Protein AF-A0A821U0G7-F1 (afdb_monomer)

Secondary structure (DSSP, 8-state):
------HHHHHHHHTT----S-----HHHHHHHHHHHH-HHHHHHHHHHHHHHHHHHHHHHHHHHHHHHHHHHHHHHHHHHHHHH--TT---S-THHHHHHHHHHHHHHHHHHHHHHHHHHHHTTPPPPPHHHHHHHHHHHHHHHHHHHHS-HHHHHHHHHHHHHHHHHHHHHHHHHHHHH-SSPPPHHHHHH-----S------

Solvent-accessible surface area (backbone atoms only — not comparable to full-atom values): 11938 Å² total; per-residue (Å²): 133,86,75,85,74,54,71,66,58,54,52,35,48,74,71,74,43,76,88,82,72,81,88,73,71,49,73,66,54,54,48,49,53,55,54,50,73,65,43,66,66,42,50,48,63,54,46,49,61,53,31,40,43,50,32,11,49,12,46,43,52,51,52,50,56,53,50,50,54,53,51,50,53,53,50,52,53,50,51,54,49,53,73,76,67,68,63,94,81,79,81,70,96,68,54,76,74,53,51,59,57,51,50,52,52,51,50,57,52,23,43,24,54,29,50,51,54,37,52,54,40,39,73,74,73,43,78,72,68,54,68,69,55,38,52,50,48,17,53,53,45,44,51,54,49,55,52,58,72,69,50,60,71,80,63,48,56,57,52,51,58,50,46,40,52,51,53,53,50,50,53,52,48,53,53,52,48,52,73,69,66,53,90,71,81,80,51,71,64,51,44,63,66,32,71,32,77,67,73,82,69,93,70,92,128

Radius of gyration: 22.88 Å; Cα contacts (8 Å, |Δi|>4): 110; chains: 1; bounding box: 50×35×70 Å

pLDDT: mean 76.42, std 12.0, range [34.78, 94.88]

Mean predicted aligned error: 11.79 Å

Foldseek 3Di:
DDDPDDPVCVVCVVVVHHPPDDPPDDPVNVVLLVVLVVQPQLCCLVLVVVCCLAWNLQSSVVVVVVVVVVVVVVVVVVVVCCVPPDDPDPPDPPCVVVVVVVVVVLLSVLLSVLSVVQVVCVVVVHDGDDPVVSVVSSVVSSVVVVVVVVDDPVVVVVVSVVSSCVSVVVVVVVVVCCVVVPPDDDDPCCNNPPTHHNPPDPDDD

Structure (mmCIF, N/CA/C/O backbone):
data_AF-A0A821U0G7-F1
#
_entry.id   AF-A0A821U0G7-F1
#
loop_
_atom_site.group_PDB
_atom_site.id
_atom_site.type_symbol
_atom_site.label_atom_id
_atom_site.label_alt_id
_atom_site.label_comp_id
_atom_site.label_asym_id
_atom_site.label_entity_id
_atom_site.label_seq_id
_atom_site.pdbx_PDB_ins_code
_atom_site.Cartn_x
_atom_site.Cartn_y
_atom_site.Cartn_z
_atom_site.occupancy
_atom_site.B_iso_or_equiv
_atom_site.auth_seq_id
_atom_site.auth_comp_id
_atom_site.auth_asym_id
_atom_site.auth_atom_id
_atom_site.pdbx_PDB_model_num
ATOM 1 N N . MET A 1 1 ? -18.214 -15.517 43.982 1.00 34.78 1 MET A N 1
ATOM 2 C CA . MET A 1 1 ? -16.953 -15.280 43.251 1.00 34.78 1 MET A CA 1
ATOM 3 C C . MET A 1 1 ? -16.813 -13.778 43.103 1.00 34.78 1 MET A C 1
ATOM 5 O O . MET A 1 1 ? -17.689 -13.176 42.499 1.00 34.78 1 MET A O 1
ATOM 9 N N . VAL A 1 2 ? -15.819 -13.168 43.749 1.00 44.81 2 VAL A N 1
ATOM 10 C CA . VAL A 1 2 ? -15.569 -11.723 43.648 1.00 44.81 2 VAL A CA 1
ATOM 11 C C . VAL A 1 2 ? -15.014 -11.462 42.249 1.00 44.81 2 VAL A C 1
ATOM 13 O O . VAL A 1 2 ? -13.902 -11.880 41.946 1.00 44.81 2 VAL A O 1
ATOM 16 N N . GLN A 1 3 ? -15.823 -10.868 41.375 1.00 49.09 3 GLN A N 1
ATOM 17 C CA . GLN A 1 3 ? -15.347 -10.327 40.104 1.00 49.09 3 GLN A CA 1
ATOM 18 C C . GLN A 1 3 ? -14.492 -9.105 40.453 1.00 49.09 3 GLN A C 1
ATOM 20 O O . GLN A 1 3 ? -14.976 -8.194 41.121 1.00 49.09 3 GLN A O 1
ATOM 25 N N . ILE A 1 4 ? -13.211 -9.123 40.088 1.00 55.94 4 ILE A N 1
ATOM 26 C CA . ILE A 1 4 ? -12.332 -7.961 40.234 1.00 55.94 4 ILE A CA 1
ATOM 27 C C . ILE A 1 4 ? -12.846 -6.931 39.225 1.00 55.94 4 ILE A C 1
ATOM 29 O O . ILE A 1 4 ? -12.650 -7.092 38.026 1.00 55.94 4 ILE A O 1
ATOM 33 N N . GLU A 1 5 ? -13.606 -5.950 39.704 1.00 62.91 5 GLU A N 1
ATOM 34 C CA . GLU A 1 5 ? -14.205 -4.910 38.869 1.00 62.91 5 GLU A CA 1
ATOM 35 C C . GLU A 1 5 ? -13.104 -3.947 38.404 1.00 62.91 5 GLU A C 1
ATOM 37 O O . GLU A 1 5 ? -12.344 -3.427 39.227 1.00 62.91 5 GLU A O 1
ATOM 42 N N . ASP A 1 6 ? -12.985 -3.759 37.086 1.00 75.62 6 ASP A N 1
ATOM 43 C CA . ASP A 1 6 ? -11.965 -2.900 36.481 1.00 75.62 6 ASP A CA 1
ATOM 44 C C . ASP A 1 6 ? -12.035 -1.477 37.076 1.00 75.62 6 ASP A C 1
ATOM 46 O O . ASP A 1 6 ? -13.131 -0.922 37.232 1.00 75.62 6 ASP A O 1
ATOM 50 N N . PRO A 1 7 ? -10.888 -0.854 37.409 1.00 78.88 7 PRO A N 1
ATOM 51 C CA . PRO A 1 7 ? -10.847 0.441 38.095 1.00 78.88 7 PRO A CA 1
ATOM 52 C C . PRO A 1 7 ? -11.579 1.547 37.320 1.00 78.88 7 PRO A C 1
ATOM 54 O O . PRO A 1 7 ? -12.213 2.406 37.932 1.00 78.88 7 PRO A O 1
ATOM 57 N N . ASP A 1 8 ? -11.567 1.475 35.989 1.00 72.31 8 ASP A N 1
ATOM 58 C CA . ASP A 1 8 ? -12.267 2.407 35.101 1.00 72.31 8 ASP A CA 1
ATOM 59 C C . ASP A 1 8 ? -13.792 2.248 35.182 1.00 72.31 8 ASP A C 1
ATOM 61 O O . ASP A 1 8 ? -14.528 3.233 35.143 1.00 72.31 8 ASP A O 1
ATOM 65 N N . VAL A 1 9 ? -14.282 1.016 35.347 1.00 75.94 9 VAL A N 1
ATOM 66 C CA . VAL A 1 9 ? -15.717 0.722 35.483 1.00 75.94 9 VAL A CA 1
ATOM 67 C C . VAL A 1 9 ? -16.230 1.259 36.809 1.00 75.94 9 VAL A C 1
ATOM 69 O O . VAL A 1 9 ? -17.300 1.867 36.854 1.00 75.94 9 VAL A O 1
ATOM 72 N N . ARG A 1 10 ? -15.432 1.1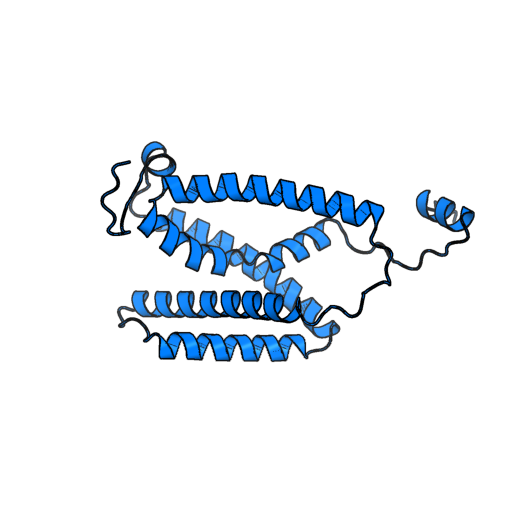16 37.875 1.00 76.94 10 ARG A N 1
ATOM 73 C CA . ARG A 1 10 ? -15.744 1.697 39.184 1.00 76.94 10 ARG A CA 1
ATOM 74 C C . ARG A 1 10 ? -15.798 3.224 39.120 1.00 76.94 10 ARG A C 1
ATOM 76 O O . ARG A 1 10 ? -16.761 3.809 39.609 1.00 76.94 10 ARG A O 1
ATOM 83 N N . LEU A 1 11 ? -14.826 3.852 38.457 1.00 79.88 11 LEU A N 1
ATOM 84 C CA . LEU A 1 11 ? -14.764 5.305 38.279 1.00 79.88 11 LEU A CA 1
ATOM 85 C C . LEU A 1 11 ? -15.946 5.843 37.452 1.00 79.88 11 LEU A C 1
ATOM 87 O O . LEU A 1 11 ? -16.544 6.856 37.809 1.00 79.88 11 LEU A O 1
ATOM 91 N N . LEU A 1 12 ? -16.337 5.154 36.376 1.00 75.31 12 LEU A N 1
ATOM 92 C CA . LEU A 1 12 ? -17.511 5.517 35.570 1.00 75.31 12 LEU A CA 1
ATOM 93 C C . LEU A 1 12 ? -18.804 5.442 36.389 1.00 75.31 12 LEU A C 1
ATOM 95 O O . LEU A 1 12 ? -19.629 6.357 36.325 1.00 75.31 12 LEU A O 1
ATOM 99 N N . ARG A 1 13 ? -18.937 4.399 37.216 1.00 77.56 13 ARG A N 1
ATOM 100 C CA . ARG A 1 13 ? -20.075 4.210 38.122 1.00 77.56 13 ARG A CA 1
ATOM 101 C C . ARG A 1 13 ? -20.146 5.303 39.189 1.00 77.56 13 ARG A C 1
ATOM 103 O O . ARG A 1 13 ? -21.236 5.794 39.469 1.00 77.56 13 ARG A O 1
ATOM 110 N N . GLU A 1 14 ? -18.999 5.711 39.738 1.00 81.25 14 GLU A N 1
ATOM 111 C CA . GLU A 1 14 ? -18.879 6.842 40.673 1.00 81.25 14 GLU A CA 1
ATOM 112 C C . GLU A 1 14 ? -19.289 8.176 40.022 1.00 81.25 14 GLU A C 1
ATOM 114 O O . GLU A 1 14 ? -19.894 9.022 40.677 1.00 81.25 14 GLU A O 1
ATOM 119 N N . MET A 1 15 ? -19.047 8.342 38.718 1.00 80.62 15 MET A N 1
ATOM 120 C CA . MET A 1 15 ? -19.495 9.504 37.938 1.00 80.62 15 MET A CA 1
ATOM 121 C C . MET A 1 15 ? -20.958 9.406 37.458 1.00 80.62 15 MET A C 1
ATOM 123 O O . MET A 1 15 ? -21.420 10.282 36.727 1.00 80.62 15 MET A O 1
ATOM 127 N N . GLY A 1 16 ? -21.699 8.363 37.852 1.00 81.94 16 GLY A N 1
ATOM 128 C CA . GLY A 1 16 ? -23.097 8.153 37.461 1.00 81.94 16 GLY A CA 1
ATOM 129 C C . GLY A 1 16 ? -23.292 7.670 36.019 1.00 81.94 16 GLY A C 1
ATOM 130 O O . GLY A 1 16 ? -24.427 7.607 35.549 1.00 81.94 16 GLY A O 1
ATOM 131 N N . TYR A 1 17 ? -22.213 7.306 35.322 1.00 72.50 17 TYR A N 1
ATOM 132 C CA . TYR A 1 17 ? -22.260 6.782 33.960 1.00 72.50 17 TYR A CA 1
ATOM 133 C C . TYR A 1 17 ? -22.266 5.252 33.969 1.00 72.50 17 TYR A C 1
ATOM 135 O O . TYR A 1 17 ? -21.436 4.597 34.599 1.00 72.50 17 TYR A O 1
ATOM 143 N N . THR A 1 18 ? -23.207 4.663 33.235 1.00 64.88 18 THR A N 1
ATOM 144 C CA . THR A 1 18 ? -23.209 3.226 32.944 1.00 64.88 18 THR A CA 1
ATOM 145 C C . THR A 1 18 ? -22.325 2.982 31.723 1.00 64.88 18 THR A C 1
ATOM 147 O O . THR A 1 18 ? -22.387 3.724 30.747 1.00 64.88 18 THR A O 1
ATOM 150 N N . GLN A 1 19 ? -21.454 1.974 31.771 1.00 62.75 19 GLN A N 1
ATOM 151 C CA . GLN A 1 19 ? -20.593 1.642 30.637 1.00 62.75 19 GLN A CA 1
ATOM 152 C C . GLN A 1 19 ? -21.439 1.052 29.496 1.00 62.75 19 GLN A C 1
ATOM 154 O O . GLN A 1 19 ? -21.785 -0.125 29.523 1.00 62.75 19 GLN A O 1
ATOM 159 N N . GLU A 1 20 ? -21.777 1.867 28.495 1.00 54.34 20 GLU A N 1
ATOM 160 C CA . GLU A 1 20 ? -22.581 1.436 27.337 1.00 54.34 20 GLU A CA 1
ATOM 161 C C . GLU A 1 20 ? -21.736 0.842 26.196 1.00 54.34 20 GLU A C 1
ATOM 163 O O . GLU A 1 20 ? -22.253 0.110 25.353 1.00 54.34 20 GLU A O 1
ATOM 168 N N . LEU A 1 21 ? -20.424 1.115 26.170 1.00 54.38 21 LEU A N 1
ATOM 169 C CA . LEU A 1 21 ? -19.523 0.643 25.118 1.00 54.38 21 LEU A CA 1
ATOM 170 C C . LEU A 1 21 ? -18.657 -0.522 25.617 1.00 54.38 21 LEU A C 1
ATOM 172 O O . LEU A 1 21 ? -17.738 -0.345 26.422 1.00 54.38 21 LEU A O 1
ATOM 176 N N . TYR A 1 22 ? -18.926 -1.723 25.101 1.00 50.09 22 TYR A N 1
ATOM 177 C CA . TYR A 1 22 ? -18.023 -2.863 25.250 1.00 50.09 22 TYR A CA 1
ATOM 178 C C . TYR A 1 22 ? -16.693 -2.519 24.570 1.00 50.09 22 TYR A C 1
ATOM 180 O O . TYR A 1 22 ? -16.632 -2.355 23.349 1.00 50.09 22 TYR A O 1
ATOM 188 N N . ARG A 1 23 ? -15.603 -2.430 25.338 1.00 60.06 23 ARG A N 1
ATOM 189 C CA . ARG A 1 23 ? -14.246 -2.288 24.789 1.00 60.06 23 ARG A CA 1
ATOM 190 C C . ARG A 1 23 ? -13.782 -3.654 24.267 1.00 60.06 23 ARG A C 1
ATOM 192 O O . ARG A 1 23 ? -12.916 -4.292 24.844 1.00 60.06 23 ARG A O 1
ATOM 199 N N . GLY A 1 24 ? -14.446 -4.144 23.220 1.00 58.06 24 GLY A N 1
ATOM 200 C CA . GLY A 1 24 ? -14.249 -5.490 22.668 1.00 58.06 24 GLY A CA 1
ATOM 201 C C . GLY A 1 24 ? -13.171 -5.585 21.587 1.00 58.06 24 GLY A C 1
ATOM 202 O O . GLY A 1 24 ? -12.803 -6.684 21.182 1.00 58.06 24 GLY A O 1
ATOM 203 N N . PHE A 1 25 ? -12.648 -4.455 21.108 1.00 60.81 25 PHE A N 1
ATOM 204 C CA . PHE A 1 25 ? -11.575 -4.471 20.121 1.00 60.81 25 PHE A CA 1
ATOM 205 C C . PHE A 1 25 ? -10.241 -4.775 20.800 1.00 60.81 25 PHE A C 1
ATOM 207 O O . PHE A 1 25 ? -9.654 -3.929 21.474 1.00 60.81 25 PHE A O 1
ATOM 214 N N . SER A 1 26 ? -9.749 -5.997 20.593 1.00 75.06 26 SER A N 1
ATOM 215 C CA . SER A 1 26 ? -8.347 -6.327 20.850 1.00 75.06 26 SER A CA 1
ATOM 216 C C . SER A 1 26 ? -7.441 -5.359 20.067 1.00 75.06 26 SER A C 1
ATOM 218 O O . SER A 1 26 ? -7.769 -5.041 18.920 1.00 75.06 26 SER A O 1
ATOM 220 N N . PRO A 1 27 ? -6.284 -4.926 20.606 1.00 73.31 27 PRO A N 1
ATOM 221 C CA . PRO A 1 27 ? -5.322 -4.098 19.871 1.00 73.31 27 PRO A CA 1
ATOM 222 C C . PRO A 1 27 ? -4.947 -4.678 18.500 1.00 73.31 27 PRO A C 1
ATOM 224 O O . PRO A 1 27 ? -4.776 -3.940 17.532 1.00 73.31 27 PRO A O 1
ATOM 227 N N . PHE A 1 28 ? -4.894 -6.010 18.398 1.00 74.88 28 PHE A N 1
ATOM 228 C CA . PHE A 1 28 ? -4.656 -6.709 17.137 1.00 74.88 28 PHE A CA 1
ATOM 229 C C . PHE A 1 28 ? -5.812 -6.544 16.140 1.00 74.88 28 PHE A C 1
ATOM 231 O O . PHE A 1 28 ? -5.576 -6.395 14.947 1.00 74.88 28 PHE A O 1
ATOM 238 N N . MET A 1 29 ? -7.060 -6.523 16.616 1.00 72.69 29 MET A N 1
ATOM 239 C CA . MET A 1 29 ? -8.241 -6.327 15.770 1.00 72.69 29 MET A CA 1
ATOM 240 C C . MET A 1 29 ? -8.300 -4.895 15.225 1.00 72.69 29 MET A C 1
ATOM 242 O O . MET A 1 29 ? -8.587 -4.706 14.046 1.00 72.69 29 MET A O 1
ATOM 246 N N . SER A 1 30 ? -7.942 -3.900 16.042 1.00 77.56 30 SER A N 1
ATOM 247 C CA . SER A 1 30 ? -7.798 -2.511 15.586 1.00 77.56 30 SER A CA 1
ATOM 248 C C . SER A 1 30 ? -6.662 -2.355 14.570 1.00 77.56 30 SER A C 1
ATOM 250 O O . SER A 1 30 ? -6.835 -1.682 13.558 1.00 77.56 30 SER A O 1
ATOM 252 N N . PHE A 1 31 ? -5.520 -3.018 14.790 1.00 81.25 31 PHE A N 1
ATOM 253 C CA . PHE A 1 31 ? -4.425 -3.051 13.817 1.00 81.25 31 PHE A CA 1
ATOM 254 C C . PHE A 1 31 ? -4.856 -3.697 12.493 1.00 81.25 31 PHE A C 1
ATOM 256 O O . PHE A 1 31 ? -4.637 -3.113 11.436 1.00 81.25 31 PHE A O 1
ATOM 263 N N . ALA A 1 32 ? -5.503 -4.864 12.539 1.00 75.06 32 ALA A N 1
ATOM 264 C CA . ALA A 1 32 ? -5.965 -5.579 11.351 1.00 75.06 32 ALA A CA 1
ATOM 265 C C . ALA A 1 32 ? -7.004 -4.771 10.554 1.00 75.06 32 ALA A C 1
ATOM 267 O O . ALA A 1 32 ? -6.967 -4.757 9.321 1.00 75.06 32 ALA A O 1
ATOM 268 N N . PHE A 1 33 ? -7.891 -4.053 11.249 1.00 75.06 33 PHE A N 1
ATOM 269 C CA . PHE A 1 33 ? -8.849 -3.144 10.624 1.00 75.06 33 PHE A CA 1
ATOM 270 C C . PHE A 1 33 ? -8.143 -1.998 9.886 1.00 75.06 33 PHE A C 1
ATOM 272 O O . PHE A 1 33 ? -8.380 -1.798 8.695 1.00 75.06 33 PHE A O 1
ATOM 279 N N . CYS A 1 34 ? -7.210 -1.305 10.546 1.00 81.25 34 CYS A N 1
ATOM 280 C CA . CYS A 1 34 ? -6.426 -0.243 9.912 1.00 81.25 34 CYS A CA 1
ATOM 281 C C . CYS A 1 34 ? -5.573 -0.764 8.746 1.00 81.25 34 CYS A C 1
ATOM 283 O O . CYS A 1 34 ? -5.487 -0.116 7.708 1.00 81.25 34 CYS A O 1
ATOM 285 N N . PHE A 1 35 ? -4.962 -1.941 8.895 1.00 77.62 35 PHE A N 1
ATOM 286 C CA . PHE A 1 35 ? -4.118 -2.545 7.866 1.00 77.62 35 PHE A CA 1
ATOM 287 C C . PHE A 1 35 ? -4.907 -2.841 6.585 1.00 77.62 35 PHE A C 1
ATOM 289 O O . PHE A 1 35 ? -4.457 -2.506 5.493 1.00 77.62 35 PHE A O 1
ATOM 296 N N . THR A 1 36 ? -6.116 -3.390 6.721 1.00 77.12 36 THR A N 1
ATOM 297 C CA . THR A 1 36 ? -6.984 -3.701 5.573 1.00 77.12 36 THR A CA 1
ATOM 298 C C . THR A 1 36 ? -7.416 -2.446 4.823 1.00 77.12 36 THR A C 1
ATOM 300 O O . THR A 1 36 ? -7.514 -2.472 3.595 1.00 77.12 36 THR A O 1
ATOM 303 N N . ALA A 1 37 ? -7.628 -1.340 5.544 1.00 76.50 37 ALA A N 1
ATOM 304 C CA . ALA A 1 37 ? -8.013 -0.061 4.957 1.00 76.50 37 ALA A CA 1
ATOM 305 C C . ALA A 1 37 ? -6.899 0.583 4.108 1.00 76.50 37 ALA A C 1
ATOM 307 O O . ALA A 1 37 ? -7.196 1.327 3.178 1.00 76.50 37 ALA A O 1
ATOM 308 N N . VAL A 1 38 ? -5.622 0.298 4.394 1.00 78.94 38 VAL A N 1
ATOM 309 C CA . VAL A 1 38 ? -4.474 0.920 3.704 1.00 78.94 38 VAL A CA 1
ATOM 310 C C . VAL A 1 38 ? -4.200 0.309 2.319 1.00 78.94 38 VAL A C 1
ATOM 312 O O . VAL A 1 38 ? -3.505 0.932 1.523 1.00 78.94 38 VAL A O 1
ATOM 315 N N . ASN A 1 39 ? -4.755 -0.870 2.011 1.00 78.94 39 ASN A N 1
ATOM 316 C CA . ASN A 1 39 ? -4.570 -1.632 0.766 1.00 78.94 39 ASN A CA 1
ATOM 317 C C . ASN A 1 39 ? -3.204 -1.447 0.084 1.00 78.94 39 ASN A C 1
ATOM 319 O O . ASN A 1 39 ? -3.021 -0.700 -0.884 1.00 78.94 39 ASN A O 1
ATOM 323 N N . VAL A 1 40 ? -2.238 -2.212 0.576 1.00 80.88 40 VAL A N 1
ATOM 324 C CA . VAL A 1 40 ? -0.840 -2.134 0.145 1.00 80.88 40 VAL A CA 1
ATOM 325 C C . VAL A 1 40 ? -0.661 -2.512 -1.334 1.00 80.88 40 VAL A C 1
ATOM 327 O O . VAL A 1 40 ? 0.215 -1.968 -2.002 1.00 80.88 40 VAL A O 1
ATOM 330 N N . LEU A 1 41 ? -1.503 -3.398 -1.876 1.00 80.38 41 LEU A N 1
ATOM 331 C CA . LEU A 1 41 ? -1.317 -3.956 -3.217 1.00 80.38 41 LEU A CA 1
ATOM 332 C C . LEU A 1 41 ? -1.504 -2.905 -4.318 1.00 80.38 41 LEU A C 1
ATOM 334 O O . LEU A 1 41 ? -0.607 -2.692 -5.133 1.00 80.38 41 LEU A O 1
ATOM 338 N N . THR A 1 42 ? -2.647 -2.214 -4.324 1.00 79.88 42 THR A N 1
ATOM 339 C CA . THR A 1 42 ? -2.940 -1.189 -5.341 1.00 79.88 42 THR A CA 1
ATOM 340 C C . THR A 1 42 ? -2.042 0.033 -5.184 1.00 79.88 42 THR A C 1
ATOM 342 O O . THR A 1 42 ? -1.651 0.635 -6.184 1.00 79.88 42 THR A O 1
ATOM 345 N N . SER A 1 43 ? -1.682 0.370 -3.940 1.00 81.12 43 SER A N 1
ATOM 346 C CA . SER A 1 43 ? -0.756 1.462 -3.632 1.00 81.12 43 SER A CA 1
ATOM 347 C C . SER A 1 43 ? 0.616 1.230 -4.269 1.00 81.12 43 SER A C 1
ATOM 349 O O . SER A 1 43 ? 1.134 2.112 -4.956 1.00 81.12 43 SER A O 1
ATOM 351 N N . ILE A 1 44 ? 1.174 0.020 -4.134 1.00 80.94 44 ILE A N 1
ATOM 352 C CA . ILE A 1 44 ? 2.454 -0.331 -4.764 1.00 80.94 44 ILE A CA 1
ATOM 353 C C . ILE A 1 44 ? 2.331 -0.296 -6.291 1.00 80.94 44 ILE A C 1
ATOM 355 O O . ILE A 1 44 ? 3.189 0.293 -6.944 1.00 80.94 44 ILE A O 1
ATOM 359 N N . SER A 1 45 ? 1.267 -0.866 -6.868 1.00 77.56 45 SER A N 1
ATOM 360 C CA . SER A 1 45 ? 1.109 -0.941 -8.328 1.00 77.56 45 SER A CA 1
ATOM 361 C C . SER A 1 45 ? 1.046 0.426 -9.013 1.00 77.56 45 SER A C 1
ATOM 363 O O . SER A 1 45 ? 1.665 0.601 -10.057 1.00 77.56 45 SER A O 1
ATOM 365 N N . ILE A 1 46 ? 0.338 1.404 -8.439 1.00 76.75 46 ILE A N 1
ATOM 366 C CA . ILE A 1 46 ? 0.298 2.767 -8.997 1.00 76.75 46 ILE A CA 1
ATOM 367 C C . ILE A 1 46 ? 1.579 3.530 -8.633 1.00 76.75 46 ILE A C 1
ATOM 369 O O . ILE A 1 46 ? 2.189 4.192 -9.477 1.00 76.75 46 ILE A O 1
ATOM 373 N N . GLY A 1 47 ? 1.984 3.446 -7.364 1.00 80.56 47 GLY A N 1
ATOM 374 C CA . GLY A 1 47 ? 3.048 4.267 -6.801 1.00 80.56 47 GLY A CA 1
ATOM 375 C C . GLY A 1 47 ? 4.417 3.961 -7.394 1.00 80.56 47 GLY A C 1
ATOM 376 O O . GLY A 1 47 ? 5.117 4.889 -7.789 1.00 80.56 47 GLY A O 1
ATOM 377 N N . PHE A 1 48 ? 4.781 2.680 -7.509 1.00 81.81 48 PHE A N 1
ATOM 378 C CA . PHE A 1 48 ? 6.119 2.282 -7.960 1.00 81.81 48 PHE A CA 1
ATOM 379 C C . PHE A 1 48 ? 6.342 2.583 -9.438 1.00 81.81 48 PHE A C 1
ATOM 381 O O . PHE A 1 48 ? 7.417 3.046 -9.809 1.00 81.81 48 PHE A O 1
ATOM 388 N N . THR A 1 49 ? 5.340 2.369 -10.295 1.00 79.38 49 THR A N 1
ATOM 389 C CA . THR A 1 49 ? 5.469 2.695 -11.721 1.00 79.38 49 THR A CA 1
ATOM 390 C C . THR A 1 49 ? 5.715 4.187 -11.917 1.00 79.38 49 THR A C 1
ATOM 392 O O . THR A 1 49 ? 6.581 4.570 -12.699 1.00 79.38 49 THR A O 1
ATOM 395 N N . TYR A 1 50 ? 4.996 5.044 -11.194 1.00 82.88 50 TYR A N 1
ATOM 396 C CA . TYR A 1 50 ? 5.202 6.484 -11.298 1.00 82.88 50 TYR A CA 1
ATOM 397 C C . TYR A 1 50 ? 6.536 6.927 -10.676 1.00 82.88 50 TYR A C 1
ATOM 399 O O . TYR A 1 50 ? 7.293 7.674 -11.299 1.00 82.88 50 TYR A O 1
ATOM 407 N N . SER A 1 51 ? 6.859 6.455 -9.471 1.00 83.00 51 SER A N 1
ATOM 408 C CA . SER A 1 51 ? 8.056 6.883 -8.742 1.00 83.00 51 SER A CA 1
ATOM 409 C C . SER A 1 51 ? 9.354 6.432 -9.416 1.00 83.00 51 SER A C 1
ATOM 411 O O . SER A 1 51 ? 10.296 7.219 -9.513 1.00 83.00 51 SER A O 1
ATOM 413 N N . LEU A 1 52 ? 9.399 5.207 -9.951 1.00 84.00 52 LEU A N 1
ATOM 414 C CA . LEU A 1 52 ? 10.582 4.691 -10.642 1.00 84.00 52 LEU A CA 1
ATOM 415 C C . LEU A 1 52 ? 10.840 5.432 -11.955 1.00 84.00 52 LEU A C 1
ATOM 417 O O . LEU A 1 52 ? 11.989 5.747 -12.250 1.00 84.00 52 LEU A O 1
ATOM 421 N N . ASN A 1 53 ? 9.786 5.769 -12.705 1.00 83.19 53 ASN A N 1
ATOM 422 C CA . ASN A 1 53 ? 9.916 6.494 -13.972 1.00 83.19 53 ASN A CA 1
ATOM 423 C C . ASN A 1 53 ? 10.299 7.970 -13.793 1.00 83.19 53 ASN A C 1
ATOM 425 O O . ASN A 1 53 ? 10.872 8.564 -14.703 1.00 83.19 53 ASN A O 1
ATOM 429 N N . THR A 1 54 ? 9.978 8.583 -12.653 1.00 82.56 54 THR A N 1
ATOM 430 C CA . THR A 1 54 ? 10.187 10.025 -12.446 1.00 82.56 54 THR A CA 1
ATOM 431 C C . THR A 1 54 ? 11.391 10.361 -11.571 1.00 82.56 54 THR A C 1
ATOM 433 O O . THR A 1 54 ? 11.971 11.429 -11.756 1.00 82.56 54 THR A O 1
ATOM 436 N N . GLY A 1 55 ? 11.777 9.476 -10.643 1.00 78.12 55 GLY A N 1
ATOM 437 C CA . GLY A 1 55 ? 12.866 9.728 -9.696 1.00 78.12 55 GLY A CA 1
ATOM 438 C C . GLY A 1 55 ? 13.817 8.554 -9.448 1.00 78.12 55 GLY A C 1
ATOM 439 O O . GLY A 1 55 ? 14.765 8.710 -8.683 1.00 78.12 55 GLY A O 1
ATOM 440 N N . GLY A 1 56 ? 13.625 7.393 -10.080 1.00 84.56 56 GLY A N 1
ATOM 441 C CA . GLY A 1 56 ? 14.455 6.204 -9.847 1.00 84.56 56 GLY A CA 1
ATOM 442 C C . GLY A 1 56 ? 14.213 5.528 -8.491 1.00 84.56 56 GLY A C 1
ATOM 443 O O . GLY A 1 56 ? 13.245 5.822 -7.776 1.00 84.56 56 GLY A O 1
ATOM 444 N N . SER A 1 57 ? 15.073 4.571 -8.129 1.00 84.06 57 SER A N 1
ATOM 445 C CA . SER A 1 57 ? 14.868 3.773 -6.911 1.00 84.06 57 SER A CA 1
ATOM 446 C C . SER A 1 57 ? 15.139 4.569 -5.634 1.00 84.06 57 SER A C 1
ATOM 448 O O . SER A 1 57 ? 14.420 4.384 -4.650 1.00 84.06 57 SER A O 1
ATOM 450 N N . GLY A 1 58 ? 16.104 5.497 -5.661 1.00 85.00 58 GLY A N 1
ATOM 451 C CA . GLY A 1 58 ? 16.465 6.306 -4.497 1.00 85.00 58 GLY A CA 1
ATOM 452 C C . GLY A 1 58 ? 15.309 7.192 -4.040 1.00 85.00 58 GLY A C 1
ATOM 453 O O . GLY A 1 58 ? 14.892 7.132 -2.881 1.00 85.00 58 GLY A O 1
ATOM 454 N N . VAL A 1 59 ? 14.715 7.952 -4.966 1.00 85.88 59 VAL A N 1
ATOM 455 C CA . VAL A 1 59 ? 13.558 8.814 -4.665 1.00 85.88 59 VAL A CA 1
ATOM 456 C C . VAL A 1 59 ? 12.363 7.989 -4.190 1.00 85.88 59 VAL A C 1
ATOM 458 O O . VAL A 1 59 ? 11.684 8.395 -3.251 1.00 85.88 59 VAL A O 1
ATOM 461 N N . THR A 1 60 ? 12.135 6.809 -4.777 1.00 87.75 60 THR A N 1
ATOM 462 C CA . THR A 1 60 ? 11.036 5.915 -4.378 1.00 87.75 60 THR A CA 1
ATOM 463 C C . THR A 1 60 ? 11.123 5.530 -2.896 1.00 87.75 60 THR A C 1
ATOM 465 O O . THR A 1 60 ? 10.126 5.612 -2.178 1.00 87.75 60 THR A O 1
ATOM 468 N N . ILE A 1 61 ? 12.314 5.166 -2.413 1.00 88.06 61 ILE A N 1
ATOM 469 C CA . ILE A 1 61 ? 12.517 4.748 -1.017 1.00 88.06 61 ILE A CA 1
ATOM 470 C C . ILE A 1 61 ? 12.398 5.931 -0.060 1.00 88.06 61 ILE A C 1
ATOM 472 O O . ILE A 1 61 ? 11.689 5.847 0.945 1.00 88.06 61 ILE A O 1
ATOM 476 N N . TRP A 1 62 ? 13.055 7.048 -0.373 1.00 87.25 62 TRP A N 1
ATOM 477 C CA . TRP A 1 62 ? 13.020 8.228 0.489 1.00 87.25 62 TRP A CA 1
ATOM 478 C C . TRP A 1 62 ? 11.627 8.854 0.566 1.00 87.25 62 TRP A C 1
ATOM 480 O O . TRP A 1 62 ? 11.212 9.261 1.651 1.00 87.25 62 TRP A O 1
ATOM 490 N N . ALA A 1 63 ? 10.870 8.862 -0.533 1.00 87.56 63 ALA A N 1
ATOM 491 C CA . ALA A 1 63 ? 9.480 9.310 -0.535 1.00 87.56 63 ALA A CA 1
ATOM 492 C C . ALA A 1 63 ? 8.614 8.479 0.425 1.00 87.56 63 ALA A C 1
ATOM 494 O O . ALA A 1 63 ? 7.814 9.042 1.174 1.00 87.56 63 ALA A O 1
ATOM 495 N N . TRP A 1 64 ? 8.817 7.158 0.460 1.00 86.38 64 TRP A N 1
ATOM 496 C CA . TRP A 1 64 ? 8.121 6.266 1.390 1.00 86.38 64 TRP A CA 1
ATOM 497 C C . TRP A 1 64 ? 8.500 6.525 2.851 1.00 86.38 64 TRP A C 1
ATOM 499 O O . TRP A 1 64 ? 7.613 6.662 3.694 1.00 86.38 64 TRP A O 1
ATOM 509 N N . VAL A 1 65 ? 9.796 6.635 3.164 1.00 90.56 65 VAL A N 1
ATOM 510 C CA . VAL A 1 65 ? 10.272 6.872 4.541 1.00 90.56 65 VAL A CA 1
ATOM 511 C C . VAL A 1 65 ? 9.780 8.218 5.070 1.00 90.56 65 VAL A C 1
ATOM 513 O O . VAL A 1 65 ? 9.217 8.294 6.163 1.00 90.56 65 VAL A O 1
ATOM 516 N N . ILE A 1 66 ? 9.956 9.280 4.285 1.00 92.00 66 ILE A N 1
ATOM 517 C CA . ILE A 1 66 ? 9.546 10.631 4.669 1.00 92.00 66 ILE A CA 1
ATOM 518 C C . ILE A 1 66 ? 8.018 10.696 4.788 1.00 92.00 66 ILE A C 1
ATOM 520 O O . ILE A 1 66 ? 7.502 11.186 5.794 1.00 92.00 66 ILE A O 1
ATOM 524 N N . GLY A 1 67 ? 7.285 10.137 3.820 1.00 90.38 67 GLY A N 1
ATOM 525 C CA . GLY A 1 67 ? 5.823 10.069 3.856 1.00 90.38 67 GLY A CA 1
ATOM 526 C C . GLY A 1 67 ? 5.285 9.330 5.086 1.00 90.38 67 GLY A C 1
ATOM 527 O O . GLY A 1 67 ? 4.327 9.792 5.712 1.00 90.38 67 GLY A O 1
ATOM 528 N N . ALA A 1 68 ? 5.931 8.234 5.496 1.00 90.56 68 ALA A N 1
ATOM 529 C CA . ALA A 1 68 ? 5.560 7.492 6.699 1.00 90.56 68 ALA A CA 1
ATOM 530 C C . ALA A 1 68 ? 5.718 8.338 7.975 1.00 90.56 68 ALA A C 1
ATOM 532 O O . ALA A 1 68 ? 4.815 8.350 8.812 1.00 90.56 68 ALA A O 1
ATOM 533 N N . ILE A 1 69 ? 6.811 9.101 8.102 1.00 94.88 69 ILE A N 1
ATOM 534 C CA . ILE A 1 69 ? 7.041 9.989 9.255 1.00 94.88 69 ILE A CA 1
ATOM 535 C C . ILE A 1 69 ? 5.931 11.041 9.356 1.00 94.88 69 ILE A C 1
ATOM 537 O O . ILE A 1 69 ? 5.332 11.206 10.420 1.00 94.88 69 ILE A O 1
ATOM 541 N N . PHE A 1 70 ? 5.600 11.715 8.252 1.00 93.38 70 PHE A N 1
ATOM 542 C CA . PHE A 1 70 ? 4.517 12.703 8.245 1.00 93.38 70 PHE A CA 1
ATOM 543 C C . PHE A 1 70 ? 3.152 12.077 8.555 1.00 93.38 70 PHE A C 1
ATOM 545 O O . PHE A 1 70 ? 2.355 12.671 9.281 1.00 93.38 70 PHE A O 1
ATOM 552 N N . THR A 1 71 ? 2.898 10.859 8.074 1.00 90.81 71 THR A N 1
ATOM 553 C CA . THR A 1 71 ? 1.653 10.132 8.365 1.00 90.81 71 THR A CA 1
ATOM 554 C C . THR A 1 71 ? 1.526 9.808 9.857 1.00 90.81 71 THR A C 1
ATOM 556 O O . THR A 1 71 ? 0.445 9.959 10.425 1.00 90.81 71 THR A O 1
ATOM 559 N N . ILE A 1 72 ? 2.627 9.445 10.526 1.00 92.56 72 ILE A N 1
ATOM 560 C CA . ILE A 1 72 ? 2.646 9.226 11.982 1.00 92.56 72 ILE A CA 1
ATOM 561 C C . ILE A 1 72 ? 2.335 10.524 12.734 1.00 92.56 72 ILE A C 1
ATOM 563 O O . ILE A 1 72 ? 1.530 10.503 13.663 1.00 92.56 72 ILE A O 1
ATOM 567 N N . LEU A 1 73 ? 2.913 11.659 12.326 1.00 92.75 73 LEU A N 1
ATOM 568 C CA . LEU A 1 73 ? 2.639 12.959 12.955 1.00 92.75 73 LEU A CA 1
ATOM 569 C C . LEU A 1 73 ? 1.161 13.360 12.834 1.00 92.75 73 LEU A C 1
ATOM 571 O O . LEU A 1 73 ? 0.560 13.808 13.810 1.00 92.75 73 LEU A O 1
ATOM 575 N N . ILE A 1 74 ? 0.555 13.143 11.663 1.00 90.94 74 ILE A N 1
ATOM 576 C CA . ILE A 1 74 ? -0.884 13.363 11.453 1.00 90.94 74 ILE A CA 1
ATOM 577 C C . ILE A 1 74 ? -1.705 12.419 12.345 1.00 90.94 74 ILE A C 1
ATOM 579 O O . ILE A 1 74 ? -2.668 12.854 12.977 1.00 90.94 74 ILE A O 1
ATOM 583 N N . GLY A 1 75 ? -1.306 11.147 12.445 1.00 87.81 75 GLY A N 1
ATOM 584 C CA . GLY A 1 75 ? -1.948 10.164 13.320 1.00 87.81 75 GLY A CA 1
ATOM 585 C C . GLY A 1 75 ? -1.889 10.544 14.802 1.00 87.81 75 GLY A C 1
ATOM 586 O O . GLY A 1 75 ? -2.890 10.411 15.504 1.00 87.81 75 GLY A O 1
ATOM 587 N N . LEU A 1 76 ? -0.757 11.079 15.270 1.00 88.69 76 LEU A N 1
ATOM 588 C CA . LEU A 1 76 ? -0.594 11.577 16.640 1.00 88.69 76 LEU A CA 1
ATOM 589 C C . LEU A 1 76 ? -1.492 12.789 16.917 1.00 88.69 76 LEU A C 1
ATOM 591 O O . LEU A 1 76 ? -2.151 12.833 17.954 1.00 88.69 76 LEU A O 1
ATOM 595 N N . SER A 1 77 ? -1.584 13.729 15.974 1.00 89.75 77 SER A N 1
ATOM 596 C CA . SER A 1 77 ? -2.495 14.874 16.093 1.00 89.75 77 SER A CA 1
ATOM 597 C C . SER A 1 77 ? -3.965 14.436 16.143 1.00 89.75 77 SER A C 1
ATOM 599 O O . SER A 1 77 ? -4.731 14.922 16.975 1.00 89.75 77 SER A O 1
ATOM 601 N N . LEU A 1 78 ? -4.365 13.466 15.311 1.00 84.81 78 LEU A N 1
ATOM 602 C CA . LEU A 1 78 ? -5.721 12.918 15.349 1.00 84.81 78 LEU A CA 1
ATOM 603 C C . LEU A 1 78 ? -5.996 12.178 16.668 1.00 84.81 78 LEU A C 1
ATOM 605 O O . LEU A 1 78 ? -7.090 12.303 17.212 1.00 84.81 78 LEU A O 1
ATOM 609 N N . ALA A 1 79 ? -5.012 11.457 17.213 1.00 85.31 79 ALA A N 1
ATOM 610 C CA . ALA A 1 79 ? -5.135 10.790 18.509 1.00 85.31 79 ALA A CA 1
ATOM 611 C C . ALA A 1 79 ? -5.388 11.787 19.656 1.00 85.31 79 ALA A C 1
ATOM 613 O O . ALA A 1 79 ? -6.227 11.525 20.520 1.00 85.31 79 ALA A O 1
ATOM 614 N N . GLU A 1 80 ? -4.728 12.948 19.634 1.00 85.69 80 GLU A N 1
ATOM 615 C CA . GLU A 1 80 ? -4.954 14.029 20.601 1.00 85.69 80 GLU A CA 1
ATOM 616 C C . GLU A 1 80 ? -6.383 14.594 20.501 1.00 85.69 80 GLU A C 1
ATOM 618 O O . GLU A 1 80 ? -7.084 14.707 21.510 1.00 85.69 80 GLU A O 1
ATOM 623 N N . ILE A 1 81 ? -6.867 14.851 19.279 1.00 81.56 81 ILE A N 1
ATOM 624 C CA . ILE A 1 81 ? -8.238 15.332 19.032 1.00 81.56 81 ILE A CA 1
ATOM 625 C C . ILE A 1 81 ? -9.279 14.309 19.516 1.00 81.56 81 ILE A C 1
ATOM 627 O O . ILE A 1 81 ? -10.244 14.678 20.199 1.00 81.56 81 ILE A O 1
ATOM 631 N N . CYS A 1 82 ? -9.081 13.027 19.192 1.00 77.88 82 CYS A N 1
ATOM 632 C CA . CYS A 1 82 ? -9.961 11.929 19.595 1.00 77.88 82 CYS A CA 1
ATOM 633 C C . CYS A 1 82 ? -10.046 11.775 21.119 1.00 77.88 82 CYS A C 1
ATOM 635 O O . CYS A 1 82 ? -11.118 11.454 21.628 1.00 77.88 82 CYS A O 1
ATOM 637 N N . SER A 1 83 ? -8.951 12.043 21.839 1.00 76.19 83 SER A N 1
ATOM 638 C CA . SER A 1 83 ? -8.905 12.002 23.306 1.00 76.19 83 SER A CA 1
ATOM 639 C C . SER A 1 83 ? -9.740 13.118 23.955 1.00 76.19 83 SER A C 1
ATOM 641 O O . SER A 1 83 ? -10.363 12.905 24.993 1.00 76.19 83 SER A O 1
ATOM 643 N N . GLY A 1 84 ? -9.792 14.305 23.336 1.00 65.94 84 GLY A N 1
ATOM 644 C CA . GLY A 1 84 ? -10.441 15.481 23.926 1.00 65.94 84 GLY A CA 1
ATOM 645 C C . GLY A 1 84 ? -11.889 15.747 23.499 1.00 65.94 84 GLY A C 1
ATOM 646 O O . GLY A 1 84 ? -12.635 16.367 24.256 1.00 65.94 84 GLY A O 1
ATOM 647 N N . THR A 1 85 ? -12.301 15.345 22.288 1.00 59.16 85 THR A N 1
ATOM 648 C CA . THR A 1 85 ? -13.515 15.922 21.659 1.00 59.16 85 THR A CA 1
ATOM 649 C C . THR A 1 85 ? -14.534 14.932 21.100 1.00 59.16 85 THR A C 1
ATOM 651 O O . THR A 1 85 ? -15.686 15.317 20.880 1.00 59.16 85 THR A O 1
ATOM 654 N N . LEU A 1 86 ? -14.181 13.660 20.894 1.00 51.47 86 LEU A N 1
ATOM 655 C CA . LEU A 1 86 ? -15.100 12.688 20.297 1.00 51.47 86 LEU A CA 1
ATOM 656 C C . LEU A 1 86 ? -15.976 12.014 21.358 1.00 51.47 86 LEU A C 1
ATOM 658 O O . LEU A 1 86 ? -15.780 10.862 21.732 1.00 51.47 86 LEU A O 1
ATOM 662 N N . GLN A 1 87 ? -16.993 12.7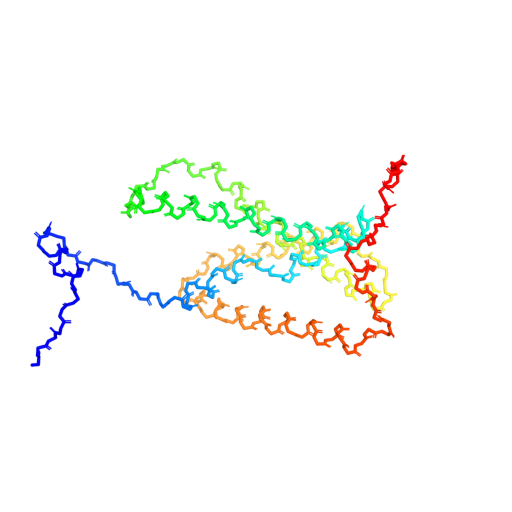40 21.818 1.00 52.38 87 GLN A N 1
ATOM 663 C CA . GLN A 1 87 ? -18.151 12.131 22.469 1.00 52.38 87 GLN A CA 1
ATOM 664 C C . GLN A 1 87 ? -19.051 11.525 21.387 1.00 52.38 87 GLN A C 1
ATOM 666 O O . GLN A 1 87 ? -19.474 12.209 20.449 1.00 52.38 87 GLN A O 1
ATOM 671 N N . VAL A 1 88 ? -19.315 10.224 21.510 1.00 49.41 88 VAL A N 1
ATOM 672 C CA . VAL A 1 88 ? -20.188 9.447 20.623 1.00 49.41 88 VAL A CA 1
ATOM 673 C C . VAL A 1 88 ? -21.555 10.141 20.546 1.00 49.41 88 VAL A C 1
ATOM 675 O O . VAL A 1 88 ? -22.296 10.148 21.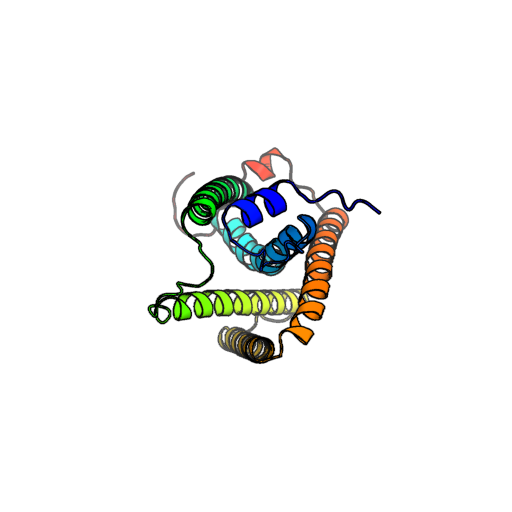521 1.00 49.41 88 VAL A O 1
ATOM 678 N N . GLY A 1 89 ? -21.882 10.775 19.412 1.00 48.44 89 GLY A N 1
ATOM 679 C CA . GLY A 1 89 ? -23.250 11.247 19.141 1.00 48.44 89 GLY A CA 1
ATOM 680 C C . GLY A 1 89 ? -23.430 12.619 18.482 1.00 48.44 89 GLY A C 1
ATOM 681 O O . GLY A 1 89 ? -24.512 12.879 17.963 1.00 48.44 89 GLY A O 1
ATOM 682 N N . LYS A 1 90 ? -22.424 13.502 18.417 1.00 44.41 90 LYS A N 1
ATOM 683 C CA . LYS A 1 90 ? -22.568 14.807 17.724 1.00 44.41 90 LYS A CA 1
ATOM 684 C C . LYS A 1 90 ? -22.008 14.783 16.298 1.00 44.41 90 LYS A C 1
ATOM 686 O O . LYS A 1 90 ? -21.075 15.509 15.969 1.00 44.41 90 LYS A O 1
ATOM 691 N N . GLN A 1 91 ? -22.592 13.958 15.431 1.00 48.12 91 GLN A N 1
ATOM 692 C CA . GLN A 1 91 ? -22.362 14.048 13.983 1.00 48.12 91 GLN A CA 1
ATOM 693 C C . GLN A 1 91 ? -23.194 15.215 13.426 1.00 48.12 91 GLN A C 1
ATOM 695 O O . GLN A 1 91 ? -24.415 15.144 13.316 1.00 48.12 91 GLN A O 1
ATOM 700 N N . SER A 1 92 ? -22.525 16.335 13.149 1.00 47.31 92 SER A N 1
ATOM 701 C CA . SER A 1 92 ? -23.123 17.531 12.549 1.00 47.31 92 SER A CA 1
ATOM 702 C C . SER A 1 92 ? -23.474 17.286 11.077 1.00 47.31 92 SER A C 1
ATOM 704 O O . SER A 1 92 ? -22.680 16.719 10.331 1.00 47.31 92 SER A O 1
ATOM 706 N N . ASN A 1 93 ? -24.647 17.772 10.660 1.00 43.75 93 ASN A N 1
ATOM 707 C CA . ASN A 1 93 ? -25.311 17.638 9.352 1.00 43.75 93 ASN A CA 1
ATOM 708 C C . ASN A 1 93 ? -24.562 18.286 8.149 1.00 43.75 93 ASN A C 1
ATOM 710 O O . ASN A 1 93 ? -25.177 18.751 7.194 1.00 43.75 93 ASN A O 1
ATOM 714 N N . ARG A 1 94 ? -23.225 18.378 8.185 1.00 47.81 94 ARG A N 1
ATOM 715 C CA . ARG A 1 94 ? -22.364 18.940 7.118 1.00 47.81 94 ARG A CA 1
ATOM 716 C C . ARG A 1 94 ? -21.686 17.843 6.275 1.00 47.81 94 ARG A C 1
ATOM 718 O O . ARG A 1 94 ? -20.624 18.087 5.712 1.00 47.81 94 ARG A O 1
ATOM 725 N N . GLN A 1 95 ? -22.278 16.647 6.191 1.00 52.44 95 GLN A N 1
ATOM 726 C CA . GLN A 1 95 ? -21.691 15.463 5.535 1.00 52.44 95 GLN A CA 1
ATOM 727 C C . GLN A 1 95 ? -21.513 15.599 4.007 1.00 52.44 95 GLN A C 1
ATOM 729 O O . GLN A 1 95 ? -20.571 15.042 3.456 1.00 52.44 95 GLN A O 1
ATOM 734 N N . SER A 1 96 ? -22.300 16.444 3.332 1.00 51.09 96 SER A N 1
ATOM 735 C CA . SER A 1 96 ? -22.347 16.500 1.858 1.00 51.09 96 SER A CA 1
ATOM 736 C C . SER A 1 96 ? -21.022 16.861 1.148 1.00 51.09 96 SER A C 1
ATOM 738 O O . SER A 1 96 ? -20.797 16.422 0.024 1.00 51.09 96 SER A O 1
ATOM 740 N N . ILE A 1 97 ? -20.105 17.613 1.777 1.00 50.84 97 ILE A N 1
ATOM 741 C CA . ILE A 1 97 ? -18.783 17.930 1.180 1.00 50.84 97 ILE A CA 1
ATOM 742 C C . ILE A 1 97 ? -17.760 16.798 1.430 1.00 50.84 97 ILE A C 1
ATOM 744 O O . ILE A 1 97 ? -16.766 16.674 0.712 1.00 50.84 97 ILE A O 1
ATOM 748 N N . TYR A 1 98 ? -18.003 15.940 2.425 1.00 51.31 98 TYR A N 1
ATOM 749 C CA . TYR A 1 98 ? -17.160 14.781 2.732 1.00 51.31 98 TYR A CA 1
ATOM 750 C C . TYR A 1 98 ? -17.498 13.567 1.856 1.00 51.31 98 TYR A C 1
ATOM 752 O O . TYR A 1 98 ? -16.612 12.756 1.591 1.00 51.31 98 TYR A O 1
ATOM 760 N N . ASP A 1 99 ? -18.720 13.493 1.324 1.00 57.81 99 ASP A N 1
ATOM 761 C CA . ASP A 1 99 ? -19.141 12.426 0.406 1.00 57.81 99 ASP A CA 1
ATOM 762 C C . ASP A 1 99 ? -18.316 12.413 -0.890 1.00 57.81 99 ASP A C 1
ATOM 764 O O . ASP A 1 99 ? -17.890 11.354 -1.344 1.00 57.81 99 ASP A O 1
ATOM 768 N N . LEU A 1 100 ? -17.977 13.584 -1.448 1.00 54.06 100 LEU A N 1
ATOM 769 C CA . LEU A 1 100 ? -17.142 13.657 -2.656 1.00 54.06 100 LEU A CA 1
ATOM 770 C C . LEU A 1 100 ? -15.712 13.141 -2.412 1.00 54.06 100 LEU A C 1
ATOM 772 O O . LEU A 1 100 ? -15.107 12.550 -3.305 1.00 54.06 100 LEU A O 1
ATOM 776 N N . LYS A 1 101 ? -15.169 13.340 -1.201 1.00 55.97 101 LYS A N 1
ATOM 777 C CA . LYS A 1 101 ? -13.840 12.828 -0.831 1.00 55.97 101 LYS A CA 1
ATOM 778 C C . LYS A 1 101 ? -13.840 11.309 -0.656 1.00 55.97 101 LYS A C 1
ATOM 780 O O . LYS A 1 101 ? -12.851 10.682 -1.025 1.00 55.97 101 LYS A O 1
ATOM 785 N N . HIS A 1 102 ? -14.936 10.727 -0.164 1.00 64.31 102 HIS A N 1
ATOM 786 C CA . HIS A 1 102 ? -15.108 9.271 -0.145 1.00 64.31 102 HIS A CA 1
ATOM 787 C C . HIS A 1 102 ? -15.149 8.695 -1.562 1.00 64.31 102 HIS A C 1
ATOM 789 O O . HIS A 1 102 ? -14.376 7.794 -1.873 1.00 64.31 102 HIS A O 1
ATOM 795 N N . VAL A 1 103 ? -15.947 9.290 -2.455 1.00 66.62 103 VAL A N 1
ATOM 796 C CA . VAL A 1 103 ? -16.053 8.826 -3.848 1.00 66.62 103 VAL A CA 1
ATOM 797 C C . VAL A 1 103 ? -14.714 8.928 -4.584 1.00 66.62 103 VAL A C 1
ATOM 799 O O . VAL A 1 103 ? -14.351 8.021 -5.327 1.00 66.62 103 VAL A O 1
ATOM 802 N N . ALA A 1 104 ? -13.941 9.997 -4.369 1.00 71.12 104 ALA A N 1
ATOM 803 C CA . ALA A 1 104 ? -12.615 10.130 -4.973 1.00 71.12 104 ALA A CA 1
ATOM 804 C C . ALA A 1 104 ? -11.643 9.028 -4.506 1.00 71.12 104 ALA A C 1
ATOM 806 O O . ALA A 1 104 ? -10.881 8.505 -5.320 1.00 71.12 104 ALA A O 1
ATOM 807 N N . GLY A 1 105 ? -11.693 8.660 -3.220 1.00 70.56 105 GLY A N 1
ATOM 808 C CA . GLY A 1 105 ? -10.918 7.547 -2.668 1.00 70.56 105 GLY A CA 1
ATOM 809 C C . GLY A 1 105 ? -11.306 6.205 -3.289 1.00 70.56 105 GLY A C 1
ATOM 810 O O . GLY A 1 105 ? -10.434 5.476 -3.760 1.00 70.56 105 GLY A O 1
ATOM 811 N N . ASP A 1 106 ? -12.605 5.923 -3.383 1.00 73.31 106 ASP A N 1
ATOM 812 C CA . ASP A 1 106 ? -13.122 4.686 -3.984 1.00 73.31 106 ASP A CA 1
ATOM 813 C C . ASP A 1 106 ? -12.767 4.575 -5.479 1.00 73.31 106 ASP A C 1
ATOM 815 O O . ASP A 1 106 ? -12.378 3.512 -5.967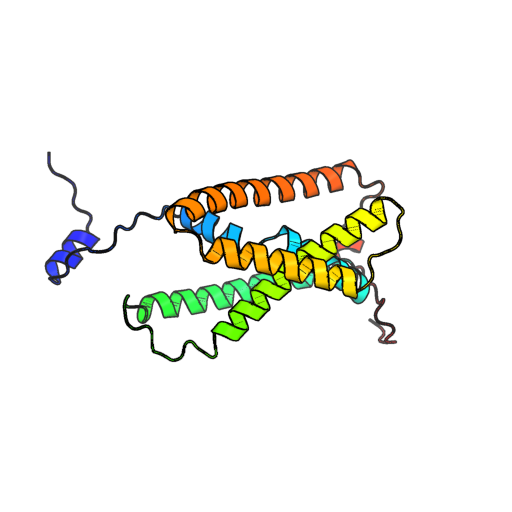 1.00 73.31 106 ASP A O 1
ATOM 819 N N . VAL A 1 107 ? -12.827 5.685 -6.220 1.00 77.38 107 VAL A N 1
ATOM 820 C CA . VAL A 1 107 ? -12.455 5.720 -7.644 1.00 77.38 107 VAL A CA 1
ATOM 821 C C . VAL A 1 107 ? -10.948 5.521 -7.837 1.00 77.38 107 VAL A C 1
ATOM 823 O O . VAL A 1 107 ? -10.540 4.796 -8.748 1.00 77.38 107 VAL A O 1
ATOM 826 N N . ALA A 1 108 ? -10.113 6.117 -6.979 1.00 76.81 108 ALA A N 1
ATOM 827 C CA . ALA A 1 108 ? -8.667 5.883 -6.992 1.00 76.81 108 ALA A CA 1
ATOM 828 C C . ALA A 1 108 ? -8.322 4.420 -6.662 1.00 76.81 108 ALA A C 1
ATOM 830 O O . ALA A 1 108 ? -7.381 3.848 -7.212 1.00 76.81 108 ALA A O 1
ATOM 831 N N . PHE A 1 109 ? -9.112 3.788 -5.798 1.00 76.38 109 PHE A N 1
ATOM 832 C CA . PHE A 1 109 ? -8.971 2.375 -5.480 1.00 76.38 109 PHE A CA 1
ATOM 833 C C . PHE A 1 109 ? -9.301 1.484 -6.685 1.00 76.38 109 PHE A C 1
ATOM 835 O O . PHE A 1 109 ? -8.518 0.602 -7.049 1.00 76.38 109 PHE A O 1
ATOM 842 N N . ALA A 1 110 ? -10.425 1.749 -7.353 1.00 82.44 110 ALA A N 1
ATOM 843 C CA . ALA A 1 110 ? -10.861 1.001 -8.528 1.00 82.44 110 ALA A CA 1
ATOM 844 C C . ALA A 1 110 ? -9.901 1.146 -9.723 1.00 82.44 110 ALA A C 1
ATOM 846 O O . ALA A 1 110 ? -9.647 0.171 -10.438 1.00 82.44 110 ALA A O 1
ATOM 847 N N . SER A 1 111 ? -9.315 2.331 -9.924 1.00 81.56 111 SER A N 1
ATOM 848 C CA . SER A 1 111 ? -8.319 2.548 -10.981 1.00 81.56 111 SER A CA 1
ATOM 849 C C . SER A 1 111 ? -7.020 1.764 -10.738 1.00 81.56 111 SER A C 1
ATOM 851 O O . SER A 1 111 ? -6.390 1.297 -11.693 1.00 81.56 111 SER A O 1
ATOM 853 N N . GLY A 1 112 ? -6.654 1.522 -9.474 1.00 82.69 112 GLY A N 1
ATOM 854 C CA . GLY A 1 112 ? -5.522 0.667 -9.110 1.00 82.69 112 GLY A CA 1
ATOM 855 C C . GLY A 1 112 ? -5.680 -0.773 -9.592 1.00 82.69 112 GLY A C 1
ATOM 856 O O . GLY A 1 112 ? -4.760 -1.327 -10.191 1.00 82.69 112 GLY A O 1
ATOM 857 N N . PHE A 1 113 ? -6.866 -1.361 -9.434 1.00 83.69 113 PHE A N 1
ATOM 858 C CA . PHE A 1 113 ? -7.150 -2.702 -9.956 1.00 83.69 113 PHE A CA 1
ATOM 859 C C . PHE A 1 113 ? -7.156 -2.756 -11.485 1.00 83.69 113 PHE A C 1
ATOM 861 O O . PHE A 1 113 ? -6.627 -3.707 -12.061 1.00 83.69 113 PHE A O 1
ATOM 868 N N . ALA A 1 114 ? -7.695 -1.731 -12.152 1.00 84.50 114 ALA A N 1
ATOM 869 C CA . ALA A 1 114 ? -7.641 -1.645 -13.612 1.00 84.50 114 ALA A CA 1
ATOM 870 C C . ALA A 1 114 ? -6.188 -1.610 -14.125 1.00 84.50 114 ALA A C 1
ATOM 872 O O . ALA A 1 114 ? -5.862 -2.262 -15.118 1.00 84.50 114 ALA A O 1
ATOM 873 N N . THR A 1 115 ? -5.301 -0.920 -13.402 1.00 83.75 115 THR A N 1
ATOM 874 C CA . THR A 1 115 ? -3.864 -0.868 -13.711 1.00 83.75 115 THR A CA 1
ATOM 875 C C . THR A 1 115 ? -3.198 -2.237 -13.545 1.00 83.75 115 THR A C 1
ATOM 877 O O . THR A 1 115 ? -2.418 -2.643 -14.405 1.00 83.75 115 THR A O 1
ATOM 880 N N . ILE A 1 116 ? -3.547 -2.986 -12.491 1.00 84.88 116 ILE A N 1
ATOM 881 C CA . ILE A 1 116 ? -3.043 -4.354 -12.266 1.00 84.88 116 ILE A CA 1
ATOM 882 C C . ILE A 1 116 ? -3.479 -5.296 -13.397 1.00 84.88 116 ILE A C 1
ATOM 884 O O . ILE A 1 116 ? -2.661 -6.052 -13.919 1.00 84.88 116 ILE A O 1
ATOM 888 N N . ILE A 1 117 ? -4.748 -5.233 -13.808 1.00 85.69 117 ILE A N 1
ATOM 889 C CA . ILE A 1 117 ? -5.276 -6.055 -14.909 1.00 85.69 117 ILE A CA 1
ATOM 890 C C . ILE A 1 117 ? -4.571 -5.712 -16.226 1.00 85.69 117 ILE A C 1
ATOM 892 O O . ILE A 1 117 ? -4.183 -6.610 -16.973 1.00 85.69 117 ILE A O 1
ATOM 896 N N . ASN A 1 118 ? -4.349 -4.423 -16.491 1.00 84.94 118 ASN A N 1
ATOM 897 C CA . ASN A 1 118 ? -3.603 -3.987 -17.666 1.00 84.94 118 ASN A CA 1
ATOM 898 C C . ASN A 1 118 ? -2.156 -4.501 -17.657 1.00 84.94 118 ASN A C 1
ATOM 900 O O . ASN A 1 118 ? -1.682 -5.015 -18.667 1.00 84.94 118 ASN A O 1
ATOM 904 N N . ALA A 1 119 ? -1.474 -4.432 -16.512 1.00 82.75 119 ALA A N 1
ATOM 905 C CA . ALA A 1 119 ? -0.123 -4.969 -16.367 1.00 82.75 119 ALA A CA 1
ATOM 906 C C . ALA A 1 119 ? -0.071 -6.487 -16.618 1.00 82.75 119 ALA A C 1
ATOM 908 O O . ALA A 1 119 ? 0.843 -6.962 -17.288 1.00 82.75 119 ALA A O 1
ATOM 909 N N . ALA A 1 120 ? -1.066 -7.245 -16.147 1.00 83.81 120 ALA A N 1
ATOM 910 C CA . ALA A 1 120 ? -1.154 -8.685 -16.393 1.00 83.81 120 ALA A CA 1
ATOM 911 C C . ALA A 1 120 ? -1.320 -9.029 -17.886 1.00 83.81 120 ALA A C 1
ATOM 913 O O . ALA A 1 120 ? -0.717 -9.984 -18.367 1.00 83.81 120 ALA A O 1
ATOM 914 N N . ILE A 1 121 ? -2.091 -8.233 -18.630 1.00 85.06 121 ILE A N 1
ATOM 915 C CA . ILE A 1 121 ? -2.299 -8.425 -20.076 1.00 85.06 121 ILE A CA 1
ATOM 916 C C . ILE A 1 121 ? -1.031 -8.107 -20.872 1.00 85.06 121 ILE A C 1
ATOM 918 O O . ILE A 1 121 ? -0.673 -8.861 -21.778 1.00 85.06 121 ILE A O 1
ATOM 922 N N . ILE A 1 122 ? -0.309 -7.052 -20.485 1.00 85.56 122 ILE A N 1
ATOM 923 C CA . ILE A 1 122 ? 0.998 -6.723 -21.068 1.00 85.56 122 ILE A CA 1
ATOM 924 C C . ILE A 1 122 ? 2.002 -7.860 -20.815 1.00 85.56 122 ILE A C 1
ATOM 926 O O . ILE A 1 122 ? 2.747 -8.234 -21.719 1.00 85.56 122 ILE A O 1
ATOM 930 N N . LEU A 1 123 ? 1.997 -8.457 -19.615 1.00 82.94 123 LEU A N 1
ATOM 931 C CA . LEU A 1 123 ? 2.854 -9.604 -19.284 1.00 82.94 123 LEU A CA 1
ATOM 932 C C . LEU A 1 123 ? 2.547 -10.855 -20.125 1.00 82.94 123 LEU A C 1
ATOM 934 O O . LEU A 1 123 ? 3.451 -11.642 -20.389 1.00 82.94 123 LEU A O 1
ATOM 938 N N . GLU A 1 124 ? 1.303 -11.031 -20.577 1.00 84.69 124 GLU A N 1
ATOM 939 C CA . GLU A 1 124 ? 0.901 -12.109 -21.495 1.00 84.69 124 GLU A CA 1
ATOM 940 C C . GLU A 1 124 ? 1.350 -11.850 -22.952 1.00 84.69 124 GLU A C 1
ATOM 942 O O . GLU A 1 124 ? 1.100 -12.668 -23.837 1.00 84.69 124 GLU A O 1
ATOM 947 N N . GLY A 1 125 ? 2.008 -10.715 -23.220 1.00 82.88 125 GLY A N 1
ATOM 948 C CA . GLY A 1 125 ? 2.480 -10.321 -24.549 1.00 82.88 125 GLY A CA 1
ATOM 949 C C . GLY A 1 125 ? 1.404 -9.690 -25.435 1.00 82.88 125 GLY A C 1
ATOM 950 O O . GLY A 1 125 ? 1.586 -9.617 -26.650 1.00 82.88 125 GLY A O 1
ATOM 951 N N . LYS A 1 126 ? 0.279 -9.258 -24.854 1.00 83.75 126 LYS A N 1
ATOM 952 C CA . LYS A 1 126 ? -0.802 -8.559 -25.564 1.00 83.75 126 LYS A CA 1
ATOM 953 C C . LYS A 1 126 ? -0.640 -7.042 -25.445 1.00 83.75 126 LYS A C 1
ATOM 955 O O . LYS A 1 126 ? -0.026 -6.541 -24.504 1.00 83.75 126 LYS A O 1
ATOM 960 N N . ASP A 1 127 ? -1.234 -6.315 -26.390 1.00 84.81 127 ASP A N 1
ATOM 961 C CA . ASP A 1 127 ? -1.246 -4.852 -26.374 1.00 84.81 127 ASP A CA 1
ATOM 962 C C . ASP A 1 127 ? -1.965 -4.300 -25.135 1.00 84.81 127 ASP A C 1
ATOM 964 O O . ASP A 1 127 ? -2.887 -4.916 -24.587 1.00 84.81 127 ASP A O 1
ATOM 968 N N . SER A 1 128 ? -1.544 -3.111 -24.699 1.00 82.75 128 SER A N 1
ATOM 969 C CA . SER A 1 128 ? -2.135 -2.442 -23.543 1.00 82.75 128 SER A CA 1
ATOM 970 C C . SER A 1 128 ? -3.617 -2.133 -23.771 1.00 82.75 128 SER A C 1
ATOM 972 O O . SER A 1 128 ? -4.055 -1.778 -24.870 1.00 82.75 128 SER A O 1
ATOM 974 N N . LEU A 1 129 ? -4.418 -2.245 -22.710 1.00 83.19 129 LEU A N 1
ATOM 975 C CA . LEU A 1 129 ? -5.820 -1.854 -22.771 1.00 83.19 129 LEU A CA 1
ATOM 976 C C . LEU A 1 129 ? -5.936 -0.365 -23.086 1.00 83.19 129 LEU A C 1
ATOM 978 O O . LEU A 1 129 ? -5.330 0.473 -22.414 1.00 83.19 129 LEU A O 1
ATOM 982 N N . SER A 1 130 ? -6.823 -0.041 -24.027 1.00 86.62 130 SER A N 1
ATOM 983 C CA . SER A 1 130 ? -7.266 1.332 -24.262 1.00 86.62 130 SER A CA 1
ATOM 984 C C . SER A 1 130 ? -7.760 1.978 -22.964 1.00 86.62 130 SER A C 1
ATOM 986 O O . SER A 1 130 ? -8.419 1.327 -22.147 1.00 86.62 130 SER A O 1
ATOM 988 N N . THR A 1 131 ? -7.515 3.281 -22.806 1.00 84.19 131 THR A N 1
ATOM 989 C CA . THR A 1 131 ? -7.986 4.079 -21.665 1.00 84.19 131 THR A CA 1
ATOM 990 C C . THR A 1 131 ? -9.480 3.877 -21.408 1.00 84.19 131 THR A C 1
ATOM 992 O O . THR A 1 131 ? -9.889 3.724 -20.262 1.00 84.19 131 THR A O 1
ATOM 995 N N . GLY A 1 132 ? -10.299 3.789 -22.464 1.00 85.81 132 GLY A N 1
ATOM 996 C CA . GLY A 1 132 ? -11.739 3.550 -22.325 1.00 85.81 132 GLY A CA 1
ATOM 997 C C . GLY A 1 132 ? -12.073 2.195 -21.691 1.00 85.81 132 GLY A C 1
ATOM 998 O O . GLY A 1 132 ? -12.989 2.105 -20.876 1.00 85.81 132 GLY A O 1
ATOM 999 N N . ALA A 1 133 ? -11.298 1.152 -21.998 1.00 85.06 133 ALA A N 1
ATOM 1000 C CA . ALA A 1 133 ? -11.480 -0.170 -21.407 1.00 85.06 133 ALA A CA 1
ATOM 1001 C C . ALA A 1 133 ? -11.031 -0.203 -19.937 1.00 85.06 133 ALA A C 1
ATOM 1003 O O . ALA A 1 133 ? -11.721 -0.785 -19.103 1.00 85.06 133 ALA A O 1
ATOM 1004 N N . GLN A 1 134 ? -9.937 0.485 -19.592 1.00 84.44 134 GLN A N 1
ATOM 1005 C CA . GLN A 1 134 ? -9.491 0.620 -18.198 1.00 84.44 134 GLN A CA 1
ATOM 1006 C C . GLN A 1 134 ? -10.515 1.381 -17.341 1.00 84.44 134 GLN A C 1
ATOM 1008 O O . GLN A 1 134 ? -10.834 0.954 -16.232 1.00 84.44 134 GLN A O 1
ATOM 1013 N N . VAL A 1 135 ? -11.088 2.466 -17.877 1.00 86.44 135 VAL A N 1
ATOM 1014 C CA . VAL A 1 135 ? -12.171 3.217 -17.220 1.00 86.44 135 VAL A CA 1
ATOM 1015 C C . VAL A 1 135 ? -13.419 2.345 -17.057 1.00 86.44 135 VAL A C 1
ATOM 1017 O O . VAL A 1 135 ? -14.020 2.343 -15.985 1.00 86.44 135 VAL A O 1
ATOM 1020 N N . GLY A 1 136 ? -13.781 1.554 -18.0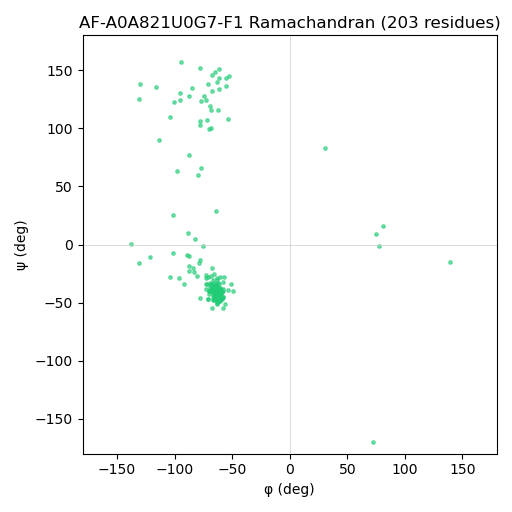73 1.00 87.06 136 GLY A N 1
ATOM 1021 C CA . GLY A 1 136 ? -14.899 0.610 -17.995 1.00 87.06 136 GLY A CA 1
ATOM 1022 C C . GLY A 1 136 ? -14.726 -0.439 -16.891 1.00 87.06 136 GLY A C 1
ATOM 1023 O O . GLY A 1 136 ? -15.659 -0.683 -16.126 1.00 87.06 136 GLY A O 1
ATOM 1024 N N . ILE A 1 137 ? -13.519 -1.000 -16.751 1.00 87.56 137 ILE A N 1
ATOM 1025 C CA . ILE A 1 137 ? -13.172 -1.913 -15.650 1.00 87.56 137 ILE A CA 1
ATOM 1026 C C . ILE A 1 137 ? -13.313 -1.199 -14.299 1.00 87.56 137 ILE A C 1
ATOM 1028 O O . ILE A 1 137 ? -13.950 -1.734 -13.393 1.00 87.56 137 ILE A O 1
ATOM 1032 N N . GLY A 1 138 ? -12.782 0.021 -14.174 1.00 85.75 138 GLY A N 1
ATOM 1033 C CA . GLY A 1 138 ? -12.890 0.819 -12.950 1.00 85.75 138 GLY A CA 1
ATOM 1034 C C . GLY A 1 138 ? -14.342 1.075 -12.531 1.00 85.75 138 GLY A C 1
ATOM 1035 O O . GLY A 1 138 ? -14.692 0.859 -11.373 1.00 85.75 138 GLY A O 1
ATOM 1036 N N . ILE A 1 139 ? -15.216 1.445 -13.473 1.00 87.00 139 ILE A N 1
ATOM 1037 C CA . ILE A 1 139 ? -16.654 1.636 -13.211 1.00 87.00 139 ILE A CA 1
ATOM 1038 C C . ILE A 1 139 ? -17.302 0.332 -12.728 1.00 87.00 139 ILE A C 1
ATOM 1040 O O . ILE A 1 139 ? -18.078 0.351 -11.770 1.00 87.00 139 ILE A O 1
ATOM 1044 N N . GLY A 1 140 ? -16.966 -0.803 -13.348 1.00 87.62 140 GLY A N 1
ATOM 1045 C CA . GLY A 1 140 ? -17.457 -2.114 -12.919 1.00 87.62 140 GLY A CA 1
ATOM 1046 C C . GLY A 1 140 ? -17.049 -2.455 -11.483 1.00 87.62 140 GLY A C 1
ATOM 1047 O O . GLY A 1 140 ? -17.875 -2.920 -10.699 1.00 87.62 140 GLY A O 1
ATOM 1048 N N . ILE A 1 141 ? -15.804 -2.161 -11.106 1.00 86.62 141 ILE A N 1
ATOM 1049 C CA . ILE A 1 141 ? -15.299 -2.382 -9.744 1.00 86.62 141 ILE A CA 1
ATOM 1050 C C . ILE A 1 141 ? -15.996 -1.455 -8.742 1.00 86.62 141 ILE A C 1
ATOM 1052 O O . ILE A 1 141 ? -16.437 -1.925 -7.693 1.00 86.62 141 ILE A O 1
ATOM 1056 N N . CYS A 1 142 ? -16.180 -0.174 -9.075 1.00 84.25 142 CYS A N 1
ATOM 1057 C CA . CYS A 1 142 ? -16.950 0.755 -8.242 1.00 84.25 142 CYS A CA 1
ATOM 1058 C C . CYS A 1 142 ? -18.388 0.270 -8.021 1.00 84.25 142 CYS A C 1
ATOM 1060 O O . CYS A 1 142 ? -18.919 0.407 -6.922 1.00 84.25 142 CYS A O 1
ATOM 1062 N N . PHE A 1 143 ? -19.018 -0.324 -9.037 1.00 85.56 143 PHE A N 1
ATOM 1063 C CA . PHE A 1 143 ? -20.356 -0.891 -8.895 1.00 85.56 143 PHE A CA 1
ATOM 1064 C C . PHE A 1 143 ? -20.376 -2.074 -7.918 1.00 85.56 143 PHE A C 1
ATOM 1066 O O . PHE A 1 143 ? -21.238 -2.131 -7.043 1.00 85.56 143 PHE A O 1
ATOM 1073 N N . VAL A 1 144 ? -19.400 -2.985 -8.004 1.00 84.88 144 VAL A N 1
ATOM 1074 C CA . VAL A 1 144 ? -19.253 -4.088 -7.036 1.00 84.88 144 VAL A CA 1
ATOM 1075 C C . VAL A 1 144 ? -19.060 -3.547 -5.617 1.00 84.88 144 VAL A C 1
ATOM 1077 O O . VAL A 1 144 ? -19.677 -4.052 -4.679 1.00 84.88 144 VAL A O 1
ATOM 1080 N N . TRP A 1 145 ? -18.263 -2.490 -5.463 1.00 78.38 145 TRP A N 1
ATOM 1081 C CA . TRP A 1 145 ? -18.036 -1.835 -4.175 1.00 78.38 145 TRP A CA 1
ATOM 1082 C C . TRP A 1 145 ? -19.308 -1.183 -3.620 1.00 78.38 145 TRP A C 1
ATOM 1084 O O . TRP A 1 145 ? -19.652 -1.367 -2.454 1.00 78.38 145 TRP A O 1
ATOM 1094 N N . ALA A 1 146 ? -20.074 -0.495 -4.470 1.00 80.69 146 ALA A N 1
ATOM 1095 C CA . ALA A 1 146 ? -21.363 0.084 -4.103 1.00 80.69 146 ALA A CA 1
ATOM 1096 C C . ALA A 1 146 ? -22.365 -0.989 -3.645 1.00 80.69 146 ALA A C 1
ATOM 1098 O O . ALA A 1 146 ? -23.087 -0.782 -2.669 1.00 80.69 146 ALA A O 1
ATOM 1099 N N . VAL A 1 147 ? -22.372 -2.157 -4.296 1.00 82.69 147 VAL A N 1
ATOM 1100 C CA . VAL A 1 147 ? -23.186 -3.303 -3.869 1.00 82.69 147 VAL A CA 1
ATOM 1101 C C . VAL A 1 147 ? -22.714 -3.838 -2.517 1.00 82.69 147 VAL A C 1
ATOM 1103 O O . VAL A 1 147 ? -23.549 -4.079 -1.651 1.00 82.69 147 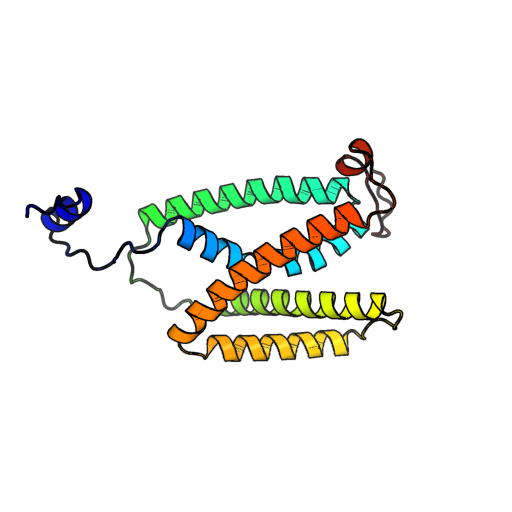VAL A O 1
ATOM 1106 N N . GLN A 1 148 ? -21.404 -3.978 -2.289 1.00 75.62 148 GLN A N 1
ATOM 1107 C CA . GLN A 1 148 ? -20.873 -4.412 -0.989 1.00 75.62 148 GLN A CA 1
ATOM 1108 C C . GLN A 1 148 ? -21.221 -3.442 0.147 1.00 75.62 148 GLN A C 1
ATOM 1110 O O . GLN A 1 148 ? -21.563 -3.884 1.247 1.00 75.62 148 GLN A O 1
ATOM 1115 N N . ASN A 1 149 ? -21.212 -2.137 -0.126 1.00 74.62 149 ASN A N 1
ATOM 1116 C CA . ASN A 1 149 ? -21.640 -1.114 0.828 1.00 74.62 149 ASN A CA 1
ATOM 1117 C C . ASN A 1 149 ? -23.151 -1.161 1.121 1.00 74.62 149 ASN A C 1
ATOM 1119 O O . ASN A 1 149 ? -23.582 -0.682 2.167 1.00 74.62 149 ASN A O 1
ATOM 1123 N N . ALA A 1 150 ? -23.952 -1.773 0.243 1.00 78.50 150 ALA A N 1
ATOM 1124 C CA . ALA A 1 150 ? -25.380 -2.003 0.458 1.00 78.50 150 ALA A CA 1
ATOM 1125 C C . ALA A 1 150 ? -25.693 -3.314 1.216 1.00 78.50 150 ALA A C 1
ATOM 1127 O O . ALA A 1 150 ? -26.842 -3.527 1.614 1.00 78.50 150 ALA A O 1
ATOM 1128 N N . LEU A 1 151 ? -24.709 -4.201 1.423 1.00 76.00 151 LEU A N 1
ATOM 1129 C CA . LEU A 1 151 ? -24.888 -5.444 2.182 1.00 76.00 151 LEU A CA 1
ATOM 1130 C C . LEU A 1 151 ? -24.891 -5.185 3.696 1.00 76.00 151 LEU A C 1
ATOM 1132 O O . LEU A 1 151 ? -24.280 -4.245 4.198 1.00 76.00 151 LEU A O 1
ATOM 1136 N N . ARG A 1 152 ? -25.587 -6.046 4.448 1.00 71.25 152 ARG A N 1
ATOM 1137 C CA . ARG A 1 152 ? -25.674 -5.943 5.912 1.00 71.25 152 ARG A CA 1
ATOM 1138 C C . ARG A 1 152 ? -24.298 -6.163 6.568 1.00 71.25 152 ARG A C 1
ATOM 1140 O O . ARG A 1 152 ? -23.464 -6.933 6.094 1.00 71.25 152 ARG A O 1
ATOM 1147 N N . ILE A 1 153 ? -24.102 -5.489 7.705 1.00 64.38 153 ILE A N 1
ATOM 1148 C CA . ILE A 1 153 ? -22.857 -5.439 8.500 1.00 64.38 153 ILE A CA 1
ATOM 1149 C C . ILE A 1 153 ? -22.365 -6.837 8.933 1.00 64.38 153 ILE A C 1
ATOM 1151 O O . ILE A 1 153 ? -21.165 -7.060 9.087 1.00 64.38 153 ILE A O 1
ATOM 1155 N N . ASP A 1 154 ? -23.273 -7.803 9.083 1.00 66.19 154 ASP A N 1
ATOM 1156 C CA . ASP A 1 154 ? -22.971 -9.201 9.415 1.00 66.19 154 ASP A CA 1
ATOM 1157 C C . ASP A 1 154 ? -22.187 -9.926 8.304 1.00 66.19 154 ASP A C 1
ATOM 1159 O O . ASP A 1 154 ? -21.295 -10.722 8.602 1.00 66.19 154 ASP A O 1
ATOM 1163 N N . GLN A 1 155 ? -22.446 -9.615 7.031 1.00 64.81 155 GLN A N 1
ATOM 1164 C CA . GLN A 1 155 ? -21.709 -10.188 5.896 1.00 64.81 155 GLN A CA 1
ATOM 1165 C C . GLN A 1 155 ? -20.358 -9.497 5.649 1.00 64.81 155 GLN A C 1
ATOM 1167 O O . GLN A 1 155 ? -19.412 -10.129 5.172 1.00 64.81 155 GLN A O 1
ATOM 1172 N N . GLN A 1 156 ? -20.235 -8.220 6.023 1.00 67.38 156 GLN A N 1
ATOM 1173 C CA . GLN A 1 156 ? -18.998 -7.447 5.862 1.00 67.38 156 GLN A CA 1
ATOM 1174 C C . GLN A 1 156 ? -17.878 -7.918 6.801 1.00 67.38 156 GLN A C 1
ATOM 1176 O O . GLN A 1 156 ? -16.709 -7.912 6.411 1.00 67.38 156 GLN A O 1
ATOM 1181 N N . GLY A 1 157 ? -18.212 -8.394 8.007 1.00 67.94 157 GLY A N 1
ATOM 1182 C CA . GLY A 1 157 ? -17.214 -8.875 8.971 1.00 67.94 157 GLY A CA 1
ATOM 1183 C C . GLY A 1 157 ? -16.376 -10.051 8.451 1.00 67.94 157 GLY A C 1
ATOM 1184 O O . GLY A 1 157 ? -15.158 -10.081 8.636 1.00 67.94 157 GLY A O 1
ATOM 1185 N N . TRP A 1 158 ? -17.003 -10.999 7.745 1.00 71.56 158 TRP A N 1
ATOM 1186 C CA . TRP A 1 158 ? -16.294 -12.136 7.147 1.00 71.56 158 TRP A CA 1
ATOM 1187 C C . TRP A 1 158 ? -15.408 -11.716 5.964 1.00 71.56 158 TRP A C 1
ATOM 1189 O O . TRP A 1 158 ? -14.254 -12.141 5.886 1.00 71.56 158 TRP A O 1
ATOM 1199 N N . LEU A 1 159 ? -15.908 -10.831 5.092 1.00 72.19 159 LEU A N 1
ATOM 1200 C CA . LEU A 1 159 ? -15.144 -10.301 3.955 1.00 72.19 159 LEU A CA 1
ATOM 1201 C C . LEU A 1 159 ? -13.907 -9.522 4.408 1.00 72.19 159 LEU A C 1
ATOM 1203 O O . LEU A 1 159 ? -12.834 -9.696 3.836 1.00 72.19 159 LEU A O 1
ATOM 1207 N N . ASN A 1 160 ? -14.033 -8.717 5.464 1.00 74.12 160 ASN A N 1
ATOM 1208 C CA . ASN A 1 160 ? -12.912 -7.964 6.017 1.00 74.12 160 ASN A CA 1
ATOM 1209 C C . ASN A 1 160 ? -11.818 -8.894 6.569 1.00 74.12 160 ASN A C 1
ATOM 1211 O O . ASN A 1 160 ? -10.642 -8.713 6.266 1.00 74.12 160 ASN A O 1
ATOM 1215 N N . ASN A 1 161 ? -12.193 -9.941 7.311 1.00 77.00 161 ASN A N 1
ATOM 1216 C CA . ASN A 1 161 ? -11.225 -10.916 7.824 1.00 77.00 161 ASN A CA 1
ATOM 1217 C C . ASN A 1 161 ? -10.508 -11.672 6.695 1.00 77.00 161 ASN A C 1
ATOM 1219 O O . ASN A 1 161 ? -9.300 -11.903 6.773 1.00 77.00 161 ASN A O 1
ATOM 1223 N N . PHE A 1 162 ? -11.227 -12.028 5.628 1.00 81.75 162 PHE A N 1
ATOM 1224 C CA . PHE A 1 162 ? -10.617 -12.611 4.434 1.00 81.75 162 PHE A CA 1
ATOM 1225 C C . PHE A 1 162 ? -9.665 -11.624 3.7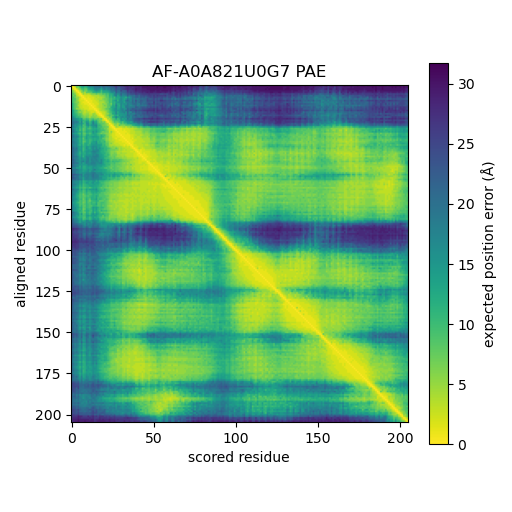41 1.00 81.75 162 PHE A C 1
ATOM 1227 O O . PHE A 1 162 ? -8.553 -12.001 3.367 1.00 81.75 162 PHE A O 1
ATOM 1234 N N . ALA A 1 163 ? -10.061 -10.354 3.622 1.00 79.25 163 ALA A N 1
ATOM 1235 C CA . ALA A 1 163 ? -9.253 -9.311 3.002 1.00 79.25 163 ALA A CA 1
ATOM 1236 C C . ALA A 1 163 ? -7.918 -9.090 3.733 1.00 79.25 163 ALA A C 1
ATOM 1238 O O . ALA A 1 163 ? -6.896 -8.948 3.062 1.00 79.25 163 ALA A O 1
ATOM 1239 N N . VAL A 1 164 ? -7.891 -9.153 5.073 1.00 79.19 164 VAL A N 1
ATOM 1240 C CA . VAL A 1 164 ? -6.643 -9.109 5.865 1.00 79.19 164 VAL A CA 1
ATOM 1241 C C . VAL A 1 164 ? -5.682 -10.214 5.420 1.00 79.19 164 VAL A C 1
ATOM 1243 O O . VAL A 1 164 ? -4.514 -9.953 5.126 1.00 79.19 164 VAL A O 1
ATOM 1246 N N . ILE A 1 165 ? -6.174 -11.457 5.366 1.00 83.44 165 ILE A N 1
ATOM 1247 C CA . ILE A 1 165 ? -5.363 -12.632 5.017 1.00 83.44 165 ILE A CA 1
ATOM 1248 C C . ILE A 1 165 ? -4.863 -12.513 3.578 1.00 83.44 165 ILE A C 1
ATOM 1250 O O . ILE A 1 165 ? -3.691 -12.771 3.310 1.00 83.44 165 ILE A O 1
ATOM 1254 N N . PHE A 1 166 ? -5.729 -12.088 2.660 1.00 84.06 166 PHE A N 1
ATOM 1255 C CA . PHE A 1 166 ? -5.374 -11.893 1.262 1.00 84.06 166 PHE A CA 1
ATOM 1256 C C . PHE A 1 166 ? -4.313 -10.799 1.081 1.00 84.06 166 PHE A C 1
ATOM 1258 O O . PHE A 1 166 ? -3.338 -11.010 0.358 1.00 84.06 166 PHE A O 1
ATOM 1265 N N . GLN A 1 167 ? -4.452 -9.653 1.752 1.00 83.56 167 GLN A N 1
ATOM 1266 C CA . GLN A 1 167 ? -3.482 -8.555 1.664 1.00 83.56 167 GLN A CA 1
ATOM 1267 C C . GLN A 1 167 ? -2.124 -8.941 2.262 1.00 83.56 167 GLN A C 1
ATOM 1269 O O . GLN A 1 167 ? -1.093 -8.710 1.633 1.00 83.56 167 GLN A O 1
ATOM 1274 N N . LEU A 1 168 ? -2.103 -9.579 3.436 1.00 85.56 168 LEU A N 1
ATOM 1275 C CA . LEU A 1 168 ? -0.853 -10.058 4.035 1.00 85.56 168 LEU A CA 1
ATOM 1276 C C . LEU A 1 168 ? -0.205 -11.160 3.187 1.00 85.56 168 LEU A C 1
ATOM 1278 O O . LEU A 1 168 ? 0.991 -11.103 2.907 1.00 85.56 168 LEU A O 1
ATOM 1282 N N . GLY A 1 169 ? -0.993 -12.144 2.749 1.00 88.25 169 GLY A N 1
ATOM 1283 C CA . GLY A 1 169 ? -0.511 -13.265 1.947 1.00 88.25 169 GLY A CA 1
ATOM 1284 C C . GLY A 1 169 ? 0.062 -12.810 0.608 1.00 88.25 169 GLY A C 1
ATOM 1285 O O . GLY A 1 169 ? 1.174 -13.196 0.257 1.00 88.25 169 GLY A O 1
ATOM 1286 N N . SER A 1 170 ? -0.651 -11.942 -0.114 1.00 84.00 170 SER A N 1
ATOM 1287 C CA . SER A 1 170 ? -0.180 -11.399 -1.395 1.00 84.00 170 SER A CA 1
ATOM 1288 C C . SER A 1 170 ? 1.088 -10.557 -1.247 1.00 84.00 170 SER A C 1
ATOM 1290 O O . SER A 1 170 ? 2.005 -10.724 -2.048 1.00 84.00 170 SER A O 1
ATOM 1292 N N . ALA A 1 171 ? 1.205 -9.727 -0.206 1.00 85.44 171 ALA A N 1
ATOM 1293 C CA . ALA A 1 171 ? 2.424 -8.961 0.055 1.00 85.44 171 ALA A CA 1
ATOM 1294 C C . ALA A 1 171 ? 3.638 -9.875 0.291 1.00 85.44 171 ALA A C 1
ATOM 1296 O O . ALA A 1 171 ? 4.699 -9.662 -0.297 1.00 85.44 171 ALA A O 1
ATOM 1297 N N . VAL A 1 172 ? 3.475 -10.935 1.091 1.00 88.62 172 VAL A N 1
ATOM 1298 C CA . VAL A 1 172 ? 4.535 -11.930 1.317 1.00 88.62 172 VAL A CA 1
ATOM 1299 C C . VAL A 1 172 ? 4.894 -12.651 0.018 1.00 88.62 172 VAL A C 1
ATOM 1301 O O . VAL A 1 172 ? 6.077 -12.791 -0.289 1.00 88.62 172 VAL A O 1
ATOM 1304 N N . ILE A 1 173 ? 3.897 -13.065 -0.769 1.00 89.31 173 ILE A N 1
ATOM 1305 C CA . ILE A 1 173 ? 4.117 -13.721 -2.065 1.00 89.31 173 ILE A CA 1
ATOM 1306 C C . ILE A 1 173 ? 4.916 -12.810 -2.998 1.00 89.31 173 ILE A C 1
ATOM 1308 O O . ILE A 1 173 ? 5.894 -13.269 -3.579 1.00 89.31 173 ILE A O 1
ATOM 1312 N N . ILE A 1 174 ? 4.562 -11.527 -3.104 1.00 86.50 174 ILE A N 1
ATOM 1313 C CA . ILE A 1 174 ? 5.289 -10.562 -3.941 1.00 86.50 174 ILE A CA 1
ATOM 1314 C C . ILE A 1 174 ? 6.750 -10.462 -3.502 1.00 86.50 174 ILE A C 1
ATOM 1316 O O . ILE A 1 174 ? 7.641 -10.550 -4.344 1.00 86.50 174 ILE A O 1
ATOM 1320 N N . VAL A 1 175 ? 7.019 -10.343 -2.200 1.00 87.25 175 VAL A N 1
ATOM 1321 C CA . VAL A 1 175 ? 8.395 -10.281 -1.680 1.00 87.25 175 VAL A CA 1
ATOM 1322 C C . VAL A 1 175 ? 9.171 -11.558 -2.011 1.00 87.25 175 VAL A C 1
ATOM 1324 O O . VAL A 1 175 ? 10.299 -11.484 -2.494 1.00 87.25 175 VAL A O 1
ATOM 1327 N N . VAL A 1 176 ? 8.573 -12.733 -1.800 1.00 89.38 176 VAL A N 1
ATOM 1328 C CA . VAL A 1 176 ? 9.218 -14.026 -2.083 1.00 89.38 176 VAL A CA 1
ATOM 1329 C C . VAL A 1 176 ? 9.484 -14.202 -3.580 1.00 89.38 176 VAL A C 1
ATOM 1331 O O . VAL A 1 176 ? 10.576 -14.624 -3.965 1.00 89.38 176 VAL A O 1
ATOM 1334 N N . VAL A 1 177 ? 8.521 -13.855 -4.432 1.00 87.38 177 VAL A N 1
ATOM 1335 C CA . VAL A 1 177 ? 8.641 -13.930 -5.895 1.00 87.38 177 VAL A CA 1
ATOM 1336 C C . VAL A 1 177 ? 9.733 -12.983 -6.384 1.00 87.38 177 VAL A C 1
ATOM 1338 O O . VAL A 1 177 ? 10.618 -13.412 -7.118 1.00 87.38 177 VAL A O 1
ATOM 1341 N N . LEU A 1 178 ? 9.747 -11.729 -5.925 1.00 83.75 178 LEU A N 1
ATOM 1342 C CA . LEU A 1 178 ? 10.7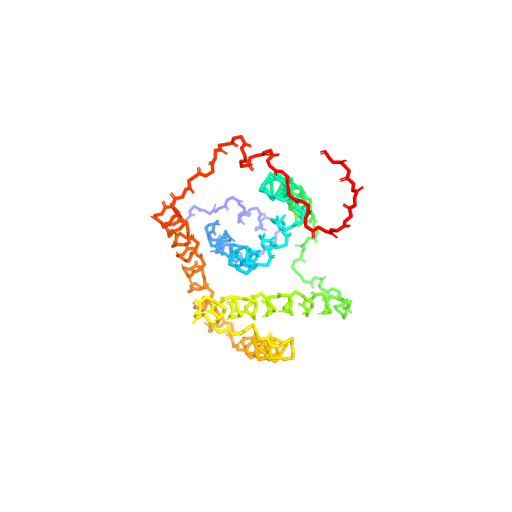86 -10.768 -6.300 1.00 83.75 178 LEU A CA 1
ATOM 1343 C C . LEU A 1 178 ? 12.181 -11.228 -5.855 1.00 83.75 178 LEU A C 1
ATOM 1345 O O . LEU A 1 178 ? 13.124 -11.149 -6.635 1.00 83.75 178 LEU A O 1
ATOM 1349 N N . LEU A 1 179 ? 12.327 -11.761 -4.639 1.00 84.56 179 LEU A N 1
ATOM 1350 C CA . LEU A 1 179 ? 13.626 -12.235 -4.142 1.00 84.56 179 LEU A CA 1
ATOM 1351 C C . LEU A 1 179 ? 14.122 -13.517 -4.831 1.00 84.56 179 LEU A C 1
ATOM 1353 O O . LEU A 1 179 ? 15.334 -13.743 -4.880 1.00 84.56 179 LEU A O 1
ATOM 1357 N N . SER A 1 180 ? 13.209 -14.358 -5.324 1.00 85.00 180 SER A N 1
ATOM 1358 C CA . SER A 1 180 ? 13.538 -15.635 -5.973 1.00 85.00 180 SER A CA 1
ATOM 1359 C C . SER A 1 180 ? 13.712 -15.524 -7.487 1.00 85.00 180 SER A C 1
ATOM 1361 O O . SER A 1 180 ? 14.545 -16.235 -8.042 1.00 85.00 180 SER A O 1
ATOM 1363 N N . MET A 1 181 ? 12.958 -14.643 -8.150 1.00 82.69 181 MET A N 1
ATOM 1364 C CA . MET A 1 181 ? 12.949 -14.509 -9.611 1.00 82.69 181 MET A CA 1
ATOM 1365 C C . MET A 1 181 ? 13.772 -13.327 -10.133 1.00 82.69 181 MET A C 1
ATOM 1367 O O . MET A 1 181 ? 13.936 -13.225 -11.345 1.00 82.69 181 MET A O 1
ATOM 1371 N N . ALA A 1 182 ? 14.298 -12.442 -9.275 1.00 76.62 182 ALA A N 1
ATOM 1372 C CA . ALA A 1 182 ? 15.163 -11.349 -9.721 1.00 76.62 182 ALA A CA 1
ATOM 1373 C C . ALA A 1 182 ? 16.514 -11.887 -10.249 1.00 76.62 182 ALA A C 1
ATOM 1375 O O . ALA A 1 182 ? 17.288 -12.438 -9.459 1.00 76.62 182 ALA A O 1
ATOM 1376 N N . PRO A 1 183 ? 16.826 -11.716 -11.552 1.00 69.50 183 PRO A N 1
ATOM 1377 C CA . PRO A 1 183 ? 18.061 -12.226 -12.150 1.00 69.50 183 PRO A CA 1
ATOM 1378 C C . PRO A 1 183 ? 19.303 -11.436 -11.711 1.00 69.50 183 PRO A C 1
ATOM 1380 O O . PRO A 1 183 ? 20.382 -12.009 -11.599 1.00 69.50 183 PRO A O 1
ATOM 1383 N N . GLU A 1 184 ? 19.149 -10.147 -11.396 1.00 76.06 184 GLU A N 1
ATOM 1384 C CA . GLU A 1 184 ? 20.203 -9.295 -10.848 1.00 76.06 184 GLU A CA 1
ATOM 1385 C C . GLU A 1 184 ? 19.690 -8.553 -9.613 1.00 76.06 184 GLU A C 1
ATOM 1387 O O . GLU A 1 184 ? 18.552 -8.081 -9.568 1.00 76.06 184 GLU A O 1
ATOM 1392 N N . ARG A 1 185 ? 20.534 -8.466 -8.581 1.00 78.62 185 ARG A N 1
ATOM 1393 C CA . ARG A 1 185 ? 20.224 -7.747 -7.342 1.00 78.62 185 ARG A CA 1
ATOM 1394 C C . ARG A 1 185 ? 20.901 -6.388 -7.395 1.00 78.62 185 ARG A C 1
ATOM 1396 O O . ARG A 1 185 ? 22.118 -6.322 -7.531 1.00 78.62 185 ARG A O 1
ATOM 1403 N N . ALA A 1 186 ? 20.118 -5.323 -7.260 1.00 74.62 186 ALA A N 1
ATOM 1404 C CA . ALA A 1 186 ? 20.657 -3.971 -7.209 1.00 74.62 186 ALA A CA 1
ATOM 1405 C C . ALA A 1 186 ? 21.556 -3.783 -5.973 1.00 74.62 186 ALA A C 1
ATOM 1407 O O . ALA A 1 186 ? 21.240 -4.257 -4.876 1.00 74.62 186 ALA A O 1
ATOM 1408 N N . THR A 1 187 ? 22.676 -3.080 -6.148 1.00 83.38 187 THR A N 1
ATOM 1409 C CA . THR A 1 187 ? 23.601 -2.749 -5.056 1.00 83.38 187 THR A CA 1
ATOM 1410 C C . THR A 1 187 ? 22.936 -1.766 -4.092 1.00 83.38 187 THR A C 1
ATOM 1412 O O . THR A 1 187 ? 22.191 -0.892 -4.523 1.00 83.38 187 THR A O 1
ATOM 1415 N N . ALA A 1 188 ? 23.229 -1.846 -2.787 1.00 77.75 188 ALA A N 1
ATOM 1416 C CA . ALA A 1 188 ? 22.643 -0.941 -1.787 1.00 77.75 188 ALA A CA 1
ATOM 1417 C C . ALA A 1 188 ? 22.840 0.544 -2.141 1.00 77.75 188 ALA A C 1
ATOM 1419 O O . ALA A 1 188 ? 21.924 1.341 -1.977 1.00 77.75 188 ALA A O 1
ATOM 1420 N N . HIS A 1 189 ? 24.006 0.903 -2.681 1.00 77.62 189 HIS A N 1
ATOM 1421 C CA . HIS A 1 189 ? 24.262 2.253 -3.172 1.00 77.62 189 HIS A CA 1
ATOM 1422 C C . HIS A 1 189 ? 23.253 2.652 -4.260 1.00 77.62 189 HIS A C 1
ATOM 1424 O O . HIS A 1 189 ? 22.518 3.615 -4.082 1.00 77.62 189 HIS A O 1
ATOM 1430 N N . ASP A 1 190 ? 23.116 1.849 -5.315 1.00 76.81 190 ASP A N 1
ATOM 1431 C CA . ASP A 1 190 ? 22.179 2.119 -6.412 1.00 76.81 190 ASP A CA 1
ATOM 1432 C C . ASP A 1 190 ? 20.731 2.199 -5.925 1.00 76.81 190 ASP A C 1
ATOM 1434 O O . ASP A 1 190 ? 19.973 3.071 -6.344 1.00 76.81 190 ASP A O 1
ATOM 1438 N N . VAL A 1 191 ? 20.352 1.341 -4.978 1.00 80.50 191 VAL A N 1
ATOM 1439 C CA . VAL A 1 191 ? 19.010 1.334 -4.394 1.00 80.50 191 VAL A CA 1
ATOM 1440 C C . VAL A 1 191 ? 18.694 2.670 -3.715 1.00 80.50 191 VAL A C 1
ATOM 1442 O O . VAL A 1 191 ? 17.635 3.237 -3.988 1.00 80.50 191 VAL A O 1
ATOM 1445 N N . PHE A 1 192 ? 19.602 3.198 -2.888 1.00 84.38 192 PHE A N 1
ATOM 1446 C CA . PHE A 1 192 ? 19.361 4.412 -2.098 1.00 84.38 192 PHE A CA 1
ATOM 1447 C C . PHE A 1 192 ? 19.701 5.723 -2.813 1.00 84.38 192 PHE A C 1
ATOM 1449 O O . PHE A 1 192 ? 19.169 6.763 -2.416 1.00 84.38 192 PHE A O 1
ATOM 1456 N N . THR A 1 193 ? 20.566 5.703 -3.831 1.00 79.25 193 THR A N 1
ATOM 1457 C CA . THR A 1 193 ? 21.072 6.931 -4.467 1.00 79.25 193 THR A CA 1
ATOM 1458 C C . THR A 1 193 ? 20.788 7.031 -5.958 1.00 79.25 193 THR A C 1
ATOM 1460 O O . THR A 1 193 ? 21.000 8.107 -6.513 1.00 79.25 193 THR A O 1
ATOM 1463 N N . SER A 1 194 ? 20.331 5.969 -6.635 1.00 79.94 194 SER A N 1
ATOM 1464 C CA . SER A 1 194 ? 20.053 6.086 -8.068 1.00 79.94 194 SER A CA 1
ATOM 1465 C C . SER A 1 194 ? 18.862 7.004 -8.318 1.00 79.94 194 SER A C 1
ATOM 1467 O O . SER A 1 194 ? 17.798 6.892 -7.694 1.00 79.94 194 SER A O 1
ATOM 1469 N N . THR A 1 195 ? 19.061 7.915 -9.261 1.00 78.12 195 THR A N 1
ATOM 1470 C CA . THR A 1 195 ? 18.034 8.803 -9.780 1.00 78.12 195 THR A CA 1
ATOM 1471 C C . THR A 1 195 ? 17.822 8.480 -11.253 1.00 78.12 195 THR A C 1
ATOM 1473 O O . THR A 1 195 ? 18.764 8.253 -12.011 1.00 78.12 195 THR A O 1
ATOM 1476 N N . TYR A 1 196 ? 16.560 8.413 -11.660 1.00 80.06 196 TYR A N 1
ATOM 1477 C CA . TYR A 1 196 ? 16.172 8.243 -13.054 1.00 80.06 196 TYR A CA 1
ATOM 1478 C C . TYR A 1 196 ? 15.123 9.292 -13.385 1.00 80.06 196 TYR A C 1
ATOM 1480 O O . TYR A 1 196 ? 14.116 9.389 -12.690 1.00 80.06 196 TYR A O 1
ATOM 1488 N N . ASN A 1 197 ? 15.369 10.077 -14.432 1.00 7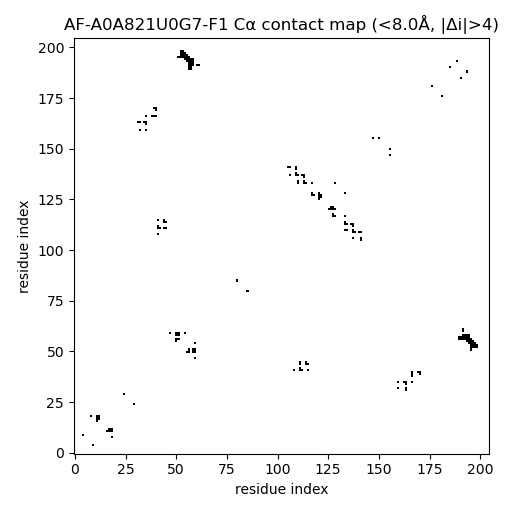6.31 197 ASN A N 1
ATOM 1489 C CA . ASN A 1 197 ? 14.478 11.146 -14.857 1.00 76.31 197 ASN A CA 1
ATOM 1490 C C . ASN A 1 197 ? 13.873 10.823 -16.231 1.00 76.31 197 ASN A C 1
ATOM 1492 O O . ASN A 1 197 ? 14.409 11.206 -17.270 1.00 76.31 197 ASN A O 1
ATOM 1496 N N . GLY A 1 198 ? 12.728 10.144 -16.223 1.00 77.31 198 GLY A N 1
ATOM 1497 C CA . GLY A 1 198 ? 11.889 9.923 -17.402 1.00 77.31 198 GLY A CA 1
ATOM 1498 C C . GLY A 1 198 ? 10.853 11.027 -17.646 1.00 77.31 198 GLY A C 1
ATOM 1499 O O . GLY A 1 198 ? 9.964 10.847 -18.472 1.00 77.31 198 GLY A O 1
ATOM 1500 N N . THR A 1 199 ? 10.921 12.164 -16.937 1.00 74.50 199 THR A N 1
ATOM 1501 C CA . THR A 1 199 ? 9.896 13.229 -17.010 1.00 74.50 199 THR A CA 1
ATOM 1502 C C . THR A 1 199 ? 10.009 14.119 -18.251 1.00 74.50 199 THR A C 1
ATOM 1504 O O . THR A 1 199 ? 9.098 14.891 -18.538 1.00 74.50 199 THR A O 1
ATOM 1507 N N . GLY A 1 200 ? 11.129 14.044 -18.978 1.00 70.31 200 GLY A N 1
ATOM 1508 C CA . GLY A 1 200 ? 11.407 14.897 -20.137 1.00 70.31 200 GLY A CA 1
ATOM 1509 C C . GLY A 1 200 ? 11.860 16.322 -19.792 1.00 70.31 200 GLY A C 1
ATOM 1510 O O . GLY A 1 200 ? 12.182 17.086 -20.699 1.00 70.31 200 GLY A O 1
ATOM 1511 N N . PHE A 1 201 ? 11.939 16.687 -18.508 1.00 75.88 201 PHE A N 1
ATOM 1512 C CA . PHE A 1 201 ? 12.492 17.970 -18.078 1.00 75.88 201 PHE A CA 1
ATOM 1513 C C . PHE A 1 201 ? 14.010 17.887 -17.895 1.00 75.88 201 PHE A C 1
ATOM 1515 O O . PHE A 1 201 ? 14.515 17.036 -17.163 1.00 75.88 201 PHE A O 1
ATOM 1522 N N . SER A 1 202 ? 14.740 18.810 -18.526 1.00 66.25 202 SER A N 1
ATOM 1523 C CA . SER A 1 202 ? 16.198 18.934 -18.434 1.00 66.25 202 SER A CA 1
ATOM 1524 C C . SER A 1 202 ? 16.622 19.653 -17.147 1.00 66.25 202 SER A C 1
ATOM 1526 O O . SER A 1 202 ? 17.226 20.725 -17.199 1.00 66.25 202 SER A O 1
ATOM 1528 N N . PHE A 1 203 ? 16.269 19.116 -15.983 1.00 61.81 203 PHE A N 1
ATOM 1529 C CA . PHE A 1 203 ? 16.866 19.572 -14.730 1.00 61.81 203 PHE A CA 1
ATOM 1530 C C . PHE A 1 203 ? 18.033 18.645 -14.375 1.00 61.81 203 PHE A C 1
ATOM 1532 O O . PHE A 1 203 ? 17.830 17.429 -14.324 1.00 61.81 203 PHE A O 1
ATOM 1539 N N . PRO A 1 204 ? 19.249 19.184 -14.176 1.00 57.25 204 PRO A N 1
ATOM 1540 C CA . PRO A 1 204 ? 20.361 18.401 -13.669 1.00 57.25 204 PRO A CA 1
ATOM 1541 C C . PRO A 1 204 ? 20.139 18.171 -12.169 1.00 57.25 204 PRO A C 1
ATOM 1543 O O . PRO A 1 204 ? 19.906 19.131 -11.430 1.00 57.25 204 PRO A O 1
ATOM 1546 N N . TYR A 1 205 ? 20.196 16.913 -11.737 1.00 54.44 205 TYR A N 1
ATOM 1547 C CA . TYR A 1 205 ? 20.350 16.540 -10.331 1.00 54.44 205 TYR A CA 1
ATOM 1548 C C . TYR A 1 205 ? 21.735 15.932 -10.148 1.00 54.44 205 TYR A C 1
ATOM 1550 O O . TYR A 1 205 ? 22.099 15.085 -10.996 1.00 54.44 205 TYR A O 1
#

Nearest PDB structures (foldseek):
  6y07-assembly1_A  TM=2.867E-01  e=5.645E+00  synthetic construct
  8q1b-assembly1_c  TM=2.790E-01  e=8.839E+00  Schizosaccharomyces pombe

Sequence (205 aa):
MVQIEDPDVRLLREMGYTQELYRGFSPFMSFAFCFTAVNVLTSISIGFTYSLNTGGSGVTIWAWVIGAIFTILIGLSLAEICSGTLQVGKQSNRQSIYDLKHVAGDVAFASGFATIINAAIILEGKDSLSTGAQVGIGIGICFVWAVQNALRIDQQGWLNNFAVIFQLGSAVIIVVVLLSMAPERATAHDVFTSTYNGTGFSFPY